Protein AF-A0A9P8Q1K0-F1 (afdb_monomer)

Structure (mmCIF, N/CA/C/O backbone):
data_AF-A0A9P8Q1K0-F1
#
_entry.id   AF-A0A9P8Q1K0-F1
#
loop_
_atom_site.group_PDB
_atom_site.id
_atom_site.type_symbol
_atom_site.label_atom_id
_atom_site.label_alt_id
_atom_site.label_comp_id
_atom_site.label_asym_id
_atom_site.label_entity_id
_atom_site.label_seq_id
_atom_site.pdbx_PDB_ins_code
_atom_site.Cartn_x
_atom_site.Cartn_y
_atom_site.Cartn_z
_atom_site.occupancy
_atom_site.B_iso_or_equiv
_atom_site.auth_seq_id
_atom_site.auth_comp_id
_atom_site.auth_asym_id
_atom_site.auth_atom_id
_atom_site.pdbx_PDB_model_num
ATOM 1 N N . MET A 1 1 ? 38.010 0.739 53.582 1.00 48.97 1 MET A N 1
ATOM 2 C CA . MET A 1 1 ? 37.880 1.998 52.818 1.00 48.97 1 MET A CA 1
ATOM 3 C C . MET A 1 1 ? 36.413 2.141 52.461 1.00 48.97 1 MET A C 1
ATOM 5 O O . MET A 1 1 ? 35.945 1.461 51.560 1.00 48.97 1 MET A O 1
ATOM 9 N N . SER A 1 2 ? 35.681 2.902 53.272 1.00 42.44 2 SER A N 1
ATOM 10 C CA . SER A 1 2 ? 34.223 3.031 53.203 1.00 42.44 2 SER A CA 1
ATOM 11 C C . SER A 1 2 ? 33.867 4.335 52.496 1.00 42.44 2 SER A C 1
ATOM 13 O O . SER A 1 2 ? 34.352 5.392 52.896 1.00 42.44 2 SER A O 1
ATOM 15 N N . ALA A 1 3 ? 33.060 4.254 51.440 1.00 60.34 3 ALA A N 1
ATOM 16 C CA . ALA A 1 3 ? 32.543 5.414 50.719 1.00 60.34 3 ALA A CA 1
ATOM 17 C C . ALA A 1 3 ? 31.245 5.926 51.382 1.00 60.34 3 ALA A C 1
ATOM 19 O O . ALA A 1 3 ? 30.440 5.103 51.826 1.00 60.34 3 ALA A O 1
ATOM 20 N N . PRO A 1 4 ? 31.025 7.251 51.472 1.00 65.69 4 PRO A N 1
ATOM 21 C CA . PRO A 1 4 ? 29.830 7.820 52.092 1.00 65.69 4 PRO A CA 1
ATOM 22 C C . PRO A 1 4 ? 28.616 7.853 51.136 1.00 65.69 4 PRO A C 1
ATOM 24 O O . PRO A 1 4 ? 28.798 7.925 49.918 1.00 65.69 4 PRO A O 1
ATOM 27 N N . PRO A 1 5 ? 27.376 7.834 51.666 1.00 64.31 5 PRO A N 1
ATOM 28 C CA . PRO A 1 5 ? 26.153 7.818 50.866 1.00 64.31 5 PRO A CA 1
ATOM 29 C C . PRO A 1 5 ? 25.740 9.223 50.398 1.00 64.31 5 PRO A C 1
ATOM 31 O O . PRO A 1 5 ? 25.807 10.200 51.145 1.00 64.31 5 PRO A O 1
ATOM 34 N N . SER A 1 6 ? 25.285 9.312 49.147 1.00 66.81 6 SER A N 1
ATOM 35 C CA . SER A 1 6 ? 24.781 10.535 48.514 1.00 66.81 6 SER A CA 1
ATOM 36 C C . SER A 1 6 ? 23.314 10.811 48.875 1.00 66.81 6 SER A C 1
ATOM 38 O O . SER A 1 6 ? 22.478 9.910 48.878 1.00 66.81 6 SER A O 1
ATOM 40 N N . LEU A 1 7 ? 23.020 12.080 49.172 1.00 63.56 7 LEU A N 1
ATOM 41 C CA . LEU A 1 7 ? 21.704 12.626 49.529 1.00 63.56 7 LEU A CA 1
ATOM 42 C C . LEU A 1 7 ? 20.722 12.676 48.334 1.00 63.56 7 LEU A C 1
ATOM 44 O O . LEU A 1 7 ? 21.161 12.876 47.200 1.00 63.56 7 LEU A O 1
ATOM 48 N N . PRO A 1 8 ? 19.398 12.584 48.574 1.00 62.94 8 PRO A N 1
ATOM 49 C CA . PRO A 1 8 ? 18.380 12.648 47.528 1.00 62.94 8 PRO A CA 1
ATOM 50 C C . PRO A 1 8 ? 18.029 14.087 47.110 1.00 62.94 8 PRO A C 1
ATOM 52 O O . PRO A 1 8 ? 17.821 14.979 47.936 1.00 62.94 8 PRO A O 1
ATOM 55 N N . SER A 1 9 ? 17.926 14.297 45.796 1.00 62.91 9 SER A N 1
ATOM 56 C CA . SER A 1 9 ? 17.505 15.548 45.162 1.00 62.91 9 SER A CA 1
ATOM 57 C C . SER A 1 9 ? 16.004 15.810 45.335 1.00 62.91 9 SER A C 1
ATOM 59 O O . SER A 1 9 ? 15.167 14.930 45.143 1.00 62.91 9 SER A O 1
ATOM 61 N N . LYS A 1 10 ? 15.676 17.060 45.676 1.00 54.12 10 LYS A N 1
ATOM 62 C CA . LYS A 1 10 ? 14.318 17.592 45.840 1.00 54.12 10 LYS A CA 1
ATOM 63 C C . LYS A 1 10 ? 13.532 17.536 44.522 1.00 54.12 10 LYS A C 1
ATOM 65 O O . LYS A 1 10 ? 13.953 18.124 43.529 1.00 54.12 10 LYS A O 1
ATOM 70 N N . GLN A 1 11 ? 12.366 16.891 44.545 1.00 47.56 11 GLN A N 1
ATOM 71 C CA . GLN A 1 11 ? 11.349 16.994 43.497 1.00 47.56 11 GLN A CA 1
ATOM 72 C C . GLN A 1 11 ? 10.679 18.374 43.552 1.00 47.56 11 GLN A C 1
ATOM 74 O O . GLN A 1 11 ? 10.105 18.767 44.567 1.00 47.56 11 GLN A O 1
ATOM 79 N N . SER A 1 12 ? 10.772 19.111 42.446 1.00 55.44 12 SER A N 1
ATOM 80 C CA . SER A 1 12 ? 10.009 20.329 42.180 1.00 55.44 12 SER A CA 1
ATOM 81 C C . SER A 1 12 ? 8.609 19.934 41.709 1.00 55.44 12 SER A C 1
ATOM 83 O O . SER A 1 12 ? 8.449 19.273 40.685 1.00 55.44 12 SER A O 1
ATOM 85 N N . ASN A 1 13 ? 7.608 20.310 42.501 1.00 39.78 13 ASN A N 1
ATOM 86 C CA . ASN A 1 13 ? 6.194 20.064 42.258 1.00 39.78 13 ASN A CA 1
ATOM 87 C C . ASN A 1 13 ? 5.633 21.264 41.470 1.00 39.78 13 ASN A C 1
ATOM 89 O O . ASN A 1 13 ? 5.399 22.326 42.047 1.00 39.78 13 ASN A O 1
ATOM 93 N N . SER A 1 14 ? 5.485 21.127 40.149 1.00 57.34 14 SER A N 1
ATOM 94 C CA . SER A 1 14 ? 4.860 22.144 39.292 1.00 57.34 14 SER A CA 1
ATOM 95 C C . SER A 1 14 ? 3.374 21.831 39.143 1.00 57.34 14 SER A C 1
ATOM 97 O O . SER A 1 14 ? 2.978 20.918 38.421 1.00 57.34 14 SER A O 1
ATOM 99 N N . ASN A 1 15 ? 2.565 22.584 39.882 1.00 47.53 15 ASN A N 1
ATOM 100 C CA . ASN A 1 15 ? 1.111 22.553 39.855 1.00 47.53 15 ASN A CA 1
ATOM 101 C C . ASN A 1 15 ? 0.638 23.469 38.709 1.00 47.53 15 ASN A C 1
ATOM 103 O O . ASN A 1 15 ? 0.757 24.690 38.814 1.00 47.53 15 ASN A O 1
ATOM 107 N N . ALA A 1 16 ? 0.135 22.901 37.611 1.00 56.41 16 ALA A N 1
ATOM 108 C CA . ALA A 1 16 ?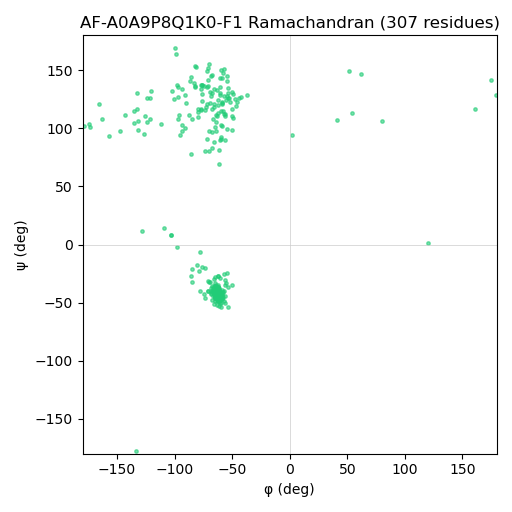 -0.453 23.658 36.504 1.00 56.41 16 ALA A CA 1
ATOM 109 C C . ALA A 1 16 ? -1.995 23.594 36.570 1.00 56.41 16 ALA A C 1
ATOM 111 O O . ALA A 1 16 ? -2.545 22.505 36.748 1.00 56.41 16 ALA A O 1
ATOM 112 N N . PRO A 1 17 ? -2.711 24.727 36.439 1.00 62.41 17 PRO A N 1
ATOM 113 C CA . PRO A 1 17 ? -4.160 24.769 36.587 1.00 62.41 17 PRO A CA 1
ATOM 114 C C . PRO A 1 17 ? -4.910 24.229 35.360 1.00 62.41 17 PRO A C 1
ATOM 116 O O . PRO A 1 17 ? -4.604 24.524 34.206 1.00 62.41 17 PRO A O 1
ATOM 119 N N . HIS A 1 18 ? -5.942 23.453 35.676 1.00 60.78 18 HIS A N 1
ATOM 120 C CA . HIS A 1 18 ? -6.905 22.806 34.798 1.00 60.78 18 HIS A CA 1
ATOM 121 C C . HIS A 1 18 ? -7.774 23.848 34.066 1.00 60.78 18 HIS A C 1
ATOM 123 O O . HIS A 1 18 ? -8.520 24.597 34.693 1.00 60.78 18 HIS A O 1
ATOM 129 N N . LEU A 1 19 ? -7.707 23.884 32.732 1.00 64.56 19 LEU A N 1
ATOM 130 C CA . LEU A 1 19 ? -8.652 24.624 31.884 1.00 64.56 19 LEU A CA 1
ATOM 131 C C . LEU A 1 19 ? -9.898 23.758 31.596 1.00 64.56 19 LEU A C 1
ATOM 133 O O . LEU A 1 19 ? -9.756 22.540 31.447 1.00 64.56 19 LEU A O 1
ATOM 137 N N . PRO A 1 20 ? -11.108 24.345 31.507 1.00 69.38 20 PRO A N 1
ATOM 138 C CA . PRO A 1 20 ? -12.326 23.623 31.140 1.00 69.38 20 PRO A CA 1
ATOM 139 C C . PRO A 1 20 ? -12.473 23.440 29.612 1.00 69.38 20 PRO A C 1
ATOM 141 O O . PRO A 1 20 ? -11.984 24.269 28.836 1.00 69.38 20 PRO A O 1
ATOM 144 N N . PRO A 1 21 ? -13.169 22.379 29.155 1.00 61.19 21 PRO A N 1
ATOM 145 C CA . PRO A 1 21 ? -13.367 22.095 27.736 1.00 61.19 21 PRO A CA 1
ATOM 146 C C . PRO A 1 21 ? -14.419 23.019 27.100 1.00 61.19 21 PRO A C 1
ATOM 148 O O . PRO A 1 21 ? -15.482 23.272 27.667 1.00 61.19 21 PRO A O 1
ATOM 151 N N . LYS A 1 22 ? -14.125 23.505 25.887 1.00 59.34 22 LYS A N 1
ATOM 152 C CA . LYS A 1 22 ? -15.054 24.285 25.054 1.00 59.34 22 LYS A CA 1
ATOM 153 C C . LYS A 1 22 ? -16.178 23.391 24.495 1.00 59.34 22 LYS A C 1
ATOM 155 O O . LYS A 1 22 ? -15.891 22.266 24.086 1.00 59.34 22 LYS A O 1
ATOM 160 N N . PRO A 1 23 ? -17.427 23.883 24.409 1.00 60.28 23 PRO A N 1
ATOM 161 C CA . PRO A 1 23 ? -18.530 23.143 23.807 1.00 60.28 23 PRO A CA 1
ATOM 162 C C . PRO A 1 23 ? -18.469 23.136 22.271 1.00 60.28 23 PRO A C 1
ATOM 164 O O . PRO A 1 23 ? -18.215 24.153 21.626 1.00 60.28 23 PRO A O 1
ATOM 167 N N . ASN A 1 24 ? -18.748 21.955 21.716 1.00 42.94 24 ASN A N 1
ATOM 168 C CA . ASN A 1 24 ? -18.953 21.669 20.299 1.00 42.94 24 ASN A CA 1
ATOM 169 C C . ASN A 1 24 ? -20.120 22.490 19.729 1.00 42.94 24 ASN A C 1
ATOM 171 O O . ASN A 1 24 ? -21.264 22.307 20.140 1.00 42.94 24 ASN A O 1
ATOM 175 N N . GLN A 1 25 ? -19.841 23.308 18.717 1.00 45.84 25 GLN A N 1
ATOM 176 C CA . GLN A 1 25 ? -20.844 23.798 17.778 1.00 45.84 25 GLN A CA 1
ATOM 177 C C . GLN A 1 25 ? -20.321 23.613 16.355 1.00 45.84 25 GLN A C 1
ATOM 179 O O . GLN A 1 25 ? -19.418 24.326 15.930 1.00 45.84 25 GLN A O 1
ATOM 184 N N . ASN A 1 26 ? -20.868 22.634 15.635 1.00 46.81 26 ASN A N 1
ATOM 185 C CA . ASN A 1 26 ? -21.441 22.881 14.312 1.00 46.81 26 ASN A CA 1
ATOM 186 C C . ASN A 1 26 ? -22.112 21.616 13.775 1.00 46.81 26 ASN A C 1
ATOM 188 O O . ASN A 1 26 ? -21.467 20.682 13.305 1.00 46.81 26 ASN A O 1
ATOM 192 N N . ILE A 1 27 ? -23.439 21.632 13.848 1.00 47.16 27 ILE A N 1
ATOM 193 C CA . ILE A 1 27 ? -24.337 20.827 13.030 1.00 47.16 27 ILE A CA 1
ATOM 194 C C . ILE A 1 27 ? -24.744 21.745 11.878 1.00 47.16 27 ILE A C 1
ATOM 196 O O . ILE A 1 27 ? -25.450 22.720 12.106 1.00 47.16 27 ILE A O 1
ATOM 200 N N . LEU A 1 28 ? -24.302 21.443 10.659 1.00 47.09 28 LEU A N 1
ATOM 201 C CA . LEU A 1 28 ? -24.906 21.952 9.426 1.00 47.09 28 LEU A CA 1
ATOM 202 C C . LEU A 1 28 ? -24.767 20.886 8.330 1.00 47.09 28 LEU A C 1
ATOM 204 O O . LEU A 1 28 ? -23.731 20.725 7.697 1.00 47.09 28 LEU A O 1
ATOM 208 N N . SER A 1 29 ? -25.842 20.128 8.145 1.00 44.56 29 SER A N 1
ATOM 209 C CA . SER A 1 29 ? -26.357 19.737 6.820 1.00 44.56 29 SER A CA 1
ATOM 210 C C . SER A 1 29 ? -27.515 20.710 6.507 1.00 44.56 29 SER A C 1
ATOM 212 O O . SER A 1 29 ? -27.993 21.311 7.474 1.00 44.56 29 SER A O 1
ATOM 214 N N . PRO A 1 30 ? -28.038 20.890 5.271 1.00 53.38 30 PRO A N 1
ATOM 215 C CA . PRO A 1 30 ? -27.989 20.031 4.075 1.00 53.38 30 PRO A CA 1
ATOM 216 C C . PRO A 1 30 ? -27.624 20.838 2.790 1.00 53.38 30 PRO A C 1
ATOM 218 O O . PRO A 1 30 ? -27.304 22.019 2.866 1.00 53.38 30 PRO A O 1
ATOM 221 N N . THR A 1 31 ? -27.565 20.298 1.567 1.00 43.78 31 THR A N 1
ATOM 222 C CA . THR A 1 31 ? -28.707 20.215 0.627 1.00 43.78 31 THR A CA 1
ATOM 223 C C . THR A 1 31 ? -28.218 19.557 -0.672 1.00 43.78 31 THR A C 1
ATOM 225 O O . THR A 1 31 ? -27.211 19.972 -1.243 1.00 43.78 31 THR A O 1
ATOM 228 N N . HIS A 1 32 ? -28.934 18.530 -1.131 1.00 41.22 32 HIS A N 1
ATOM 229 C CA . HIS A 1 32 ? -28.799 17.947 -2.464 1.00 41.22 32 HIS A CA 1
ATOM 230 C C . HIS A 1 32 ? -29.483 18.842 -3.507 1.00 41.22 32 HIS A C 1
ATOM 232 O O . HIS A 1 32 ? -30.653 19.178 -3.338 1.00 41.22 32 HIS A O 1
ATOM 238 N N . THR A 1 33 ? -28.806 19.105 -4.626 1.00 45.53 33 THR A N 1
ATOM 239 C CA . THR A 1 33 ? -29.440 19.585 -5.864 1.00 45.53 33 THR A CA 1
ATOM 240 C C . THR A 1 33 ? -28.861 18.803 -7.048 1.00 45.53 33 THR A C 1
ATOM 242 O O . THR A 1 33 ? -27.662 18.914 -7.305 1.00 45.53 33 THR A O 1
ATOM 245 N N . PRO A 1 34 ? -29.656 17.993 -7.772 1.00 52.81 34 PRO A N 1
ATOM 246 C CA . PRO A 1 34 ? -29.227 17.374 -9.020 1.00 52.81 34 PRO A CA 1
ATOM 247 C C . PRO A 1 34 ? -29.561 18.299 -10.197 1.00 52.81 34 PRO A C 1
ATOM 249 O O . PRO A 1 34 ? -30.722 18.644 -10.409 1.00 52.81 34 PRO A O 1
ATOM 252 N N . ALA A 1 35 ? -28.554 18.693 -10.978 1.00 46.75 35 ALA A N 1
ATOM 253 C CA . ALA A 1 35 ? -28.749 19.427 -12.225 1.00 46.75 35 ALA A CA 1
ATOM 254 C C . ALA A 1 35 ? -28.363 18.548 -13.423 1.00 46.75 35 ALA A C 1
ATOM 256 O O . ALA A 1 35 ? -27.194 18.300 -13.696 1.00 46.75 35 ALA A O 1
ATOM 257 N N . SER A 1 36 ? -29.413 18.061 -14.079 1.00 47.34 36 SER A N 1
ATOM 258 C CA . SER A 1 36 ? -29.638 18.007 -15.524 1.00 47.34 36 SER A CA 1
ATOM 259 C C . SER A 1 36 ? -28.486 17.633 -16.462 1.00 47.34 36 SER A C 1
ATOM 261 O O . SER A 1 36 ? -27.635 18.435 -16.835 1.00 47.34 36 SER A O 1
ATOM 263 N N . ILE A 1 37 ? -28.621 16.412 -16.973 1.00 41.81 37 ILE A N 1
ATOM 264 C CA . ILE A 1 37 ? -28.123 15.931 -18.260 1.00 41.81 37 ILE A CA 1
ATOM 265 C C . ILE A 1 37 ? -28.698 16.821 -19.373 1.00 41.81 37 ILE A C 1
ATOM 267 O O . ILE A 1 37 ? -29.915 16.984 -19.467 1.00 41.81 37 ILE A O 1
ATOM 271 N N . SER A 1 38 ? -27.840 17.360 -20.239 1.00 46.19 38 SER A N 1
ATOM 272 C CA . SER A 1 38 ? -28.260 17.897 -21.532 1.00 46.19 38 SER A CA 1
ATOM 273 C C . SER A 1 38 ? -27.343 17.380 -22.634 1.00 46.19 38 SER A C 1
ATOM 275 O O . SER A 1 38 ? -26.120 17.365 -22.508 1.00 46.19 38 SER A O 1
ATOM 277 N N . LEU A 1 39 ? -27.999 16.883 -23.675 1.00 41.25 39 LEU A N 1
ATOM 278 C CA . LEU A 1 39 ? -27.505 16.045 -24.751 1.00 41.25 39 LEU A CA 1
ATOM 279 C C . LEU A 1 39 ? -27.773 16.802 -26.060 1.00 41.25 39 LEU A C 1
ATOM 281 O O . LEU A 1 39 ? -28.929 16.936 -26.441 1.00 41.25 39 LEU A O 1
ATOM 285 N N . ALA A 1 40 ? -26.732 17.330 -26.703 1.00 46.62 40 ALA A N 1
ATOM 286 C CA . ALA A 1 40 ? -26.662 17.805 -28.097 1.00 46.62 40 ALA A CA 1
ATOM 287 C C . ALA A 1 40 ? -25.267 18.440 -28.265 1.00 46.62 40 ALA A C 1
ATOM 289 O O . ALA A 1 40 ? -24.780 19.081 -27.346 1.00 46.62 40 ALA A O 1
ATOM 290 N N . GLY A 1 41 ? -24.518 18.341 -29.353 1.00 38.06 41 GLY A N 1
ATOM 291 C CA . GLY A 1 41 ? -24.767 17.832 -30.686 1.00 38.06 41 GLY A CA 1
ATOM 292 C C . GLY A 1 41 ? -23.679 18.437 -31.581 1.00 38.06 41 GLY A C 1
ATOM 293 O O . GLY A 1 41 ? -23.638 19.647 -31.749 1.00 38.06 41 GLY A O 1
ATOM 294 N N . THR A 1 42 ? -22.838 17.567 -32.144 1.00 50.28 42 THR A N 1
ATOM 295 C CA . THR A 1 42 ? -22.061 17.698 -33.400 1.00 50.28 42 THR A CA 1
ATOM 296 C C . THR A 1 42 ? -20.981 18.790 -33.604 1.00 50.28 42 THR A C 1
ATOM 298 O O . THR A 1 42 ? -21.092 19.904 -33.103 1.00 50.28 42 THR A O 1
ATOM 301 N N . PRO A 1 43 ? -19.914 18.462 -34.374 1.00 55.91 43 PRO A N 1
ATOM 302 C CA . PRO A 1 43 ? -18.672 19.234 -34.478 1.00 55.91 43 PRO A CA 1
ATOM 303 C C . PRO A 1 43 ? -18.609 20.119 -35.736 1.00 55.91 43 PRO A C 1
ATOM 305 O O . PRO A 1 43 ? -19.344 19.885 -36.697 1.00 55.91 43 PRO A O 1
ATOM 308 N N . PRO A 1 44 ? -17.616 21.023 -35.807 1.00 61.72 44 PRO A N 1
ATOM 309 C CA . PRO A 1 44 ? -16.991 21.310 -37.090 1.00 61.72 44 PRO A CA 1
ATOM 310 C C . PRO A 1 44 ? -15.481 21.034 -37.113 1.00 61.72 44 PRO A C 1
ATOM 312 O O . PRO A 1 44 ? -14.698 21.442 -36.259 1.00 61.72 44 PRO A O 1
ATOM 315 N N . SER A 1 45 ? -15.131 20.326 -38.181 1.00 44.19 45 SER A N 1
ATOM 316 C CA . SER A 1 45 ? -13.829 20.172 -38.821 1.00 44.19 45 SER A CA 1
ATOM 317 C C . SER A 1 45 ? -13.181 21.519 -39.174 1.00 44.19 45 SER A C 1
ATOM 319 O O . SER A 1 45 ? -13.859 22.360 -39.759 1.00 44.19 45 SER A O 1
ATOM 321 N N . ALA A 1 46 ? -11.882 21.690 -38.882 1.00 47.50 46 ALA A N 1
ATOM 322 C CA . ALA A 1 46 ? -10.899 22.357 -39.758 1.00 47.50 46 ALA A CA 1
ATOM 323 C C . ALA A 1 46 ? -9.481 22.371 -39.137 1.00 47.50 46 ALA A C 1
ATOM 325 O O . ALA A 1 46 ? -9.176 23.183 -38.274 1.00 47.50 46 ALA A O 1
ATOM 326 N N . SER A 1 47 ? -8.647 21.462 -39.646 1.00 48.50 47 SER A N 1
ATOM 327 C CA . SER A 1 47 ? -7.236 21.588 -40.061 1.00 48.50 47 SER A CA 1
ATOM 328 C C . SER A 1 47 ? -6.112 22.184 -39.178 1.00 48.50 47 SER A C 1
ATOM 330 O O . SER A 1 47 ? -6.311 23.091 -38.377 1.00 48.50 47 SER A O 1
ATOM 332 N N . PRO A 1 48 ? -4.869 21.683 -39.371 1.00 49.09 48 PRO A N 1
ATOM 333 C CA . PRO A 1 48 ? -3.771 21.793 -38.417 1.00 49.09 48 PRO A CA 1
ATOM 334 C C . PRO A 1 48 ? -2.828 22.965 -38.726 1.00 49.09 48 PRO A C 1
ATOM 336 O O . PRO A 1 48 ? -2.386 23.148 -39.861 1.00 49.09 48 PRO A O 1
ATOM 339 N N . ALA A 1 49 ? -2.455 23.727 -37.697 1.00 48.06 49 ALA A N 1
ATOM 340 C CA . ALA A 1 49 ? -1.379 24.711 -37.777 1.00 48.06 49 ALA A CA 1
ATOM 341 C C . ALA A 1 49 ? -0.036 24.073 -37.382 1.00 48.06 49 ALA A C 1
ATOM 343 O O . ALA A 1 49 ? 0.090 23.431 -36.340 1.00 48.06 49 ALA A O 1
ATOM 344 N N . LEU A 1 50 ? 0.957 24.262 -38.253 1.00 49.22 50 LEU A N 1
ATOM 345 C CA . LEU A 1 50 ? 2.331 23.778 -38.142 1.00 49.22 50 LEU A CA 1
ATOM 346 C C . LEU A 1 50 ? 3.061 24.236 -36.858 1.00 49.22 50 LEU A C 1
ATOM 348 O O . LEU A 1 50 ? 2.851 25.360 -36.392 1.00 49.22 50 LEU A O 1
ATOM 352 N N . PRO A 1 51 ? 4.025 23.437 -36.358 1.00 54.53 51 PRO A N 1
ATOM 353 C CA . PRO A 1 51 ? 4.909 23.828 -35.265 1.00 54.53 51 PRO A CA 1
ATOM 354 C C . PRO A 1 51 ? 5.999 24.806 -35.737 1.00 54.53 51 PRO A C 1
ATOM 356 O O . PRO A 1 51 ? 6.801 24.507 -36.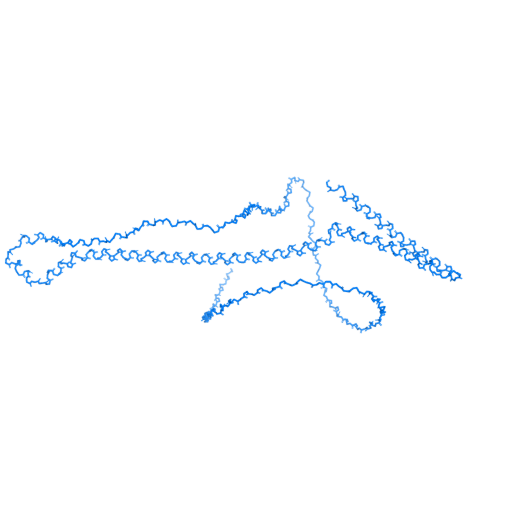625 1.00 54.53 51 PRO A O 1
ATOM 359 N N . LYS A 1 52 ? 6.071 25.983 -35.103 1.00 53.75 52 LYS A N 1
ATOM 360 C CA . LYS A 1 52 ? 7.207 26.904 -35.239 1.00 53.75 52 LYS A CA 1
ATOM 361 C C . LYS A 1 52 ? 8.425 26.348 -34.493 1.00 53.75 52 LYS A C 1
ATOM 363 O O . LYS A 1 52 ? 8.411 26.219 -33.274 1.00 53.75 52 LYS A O 1
ATOM 368 N N . LYS A 1 53 ? 9.496 26.098 -35.253 1.00 44.00 53 LYS A N 1
ATOM 369 C CA . LYS A 1 53 ? 10.895 26.049 -34.799 1.00 44.00 53 LYS A CA 1
ATOM 370 C C . LYS A 1 53 ? 11.198 27.249 -33.889 1.00 44.00 53 LYS A C 1
ATOM 372 O O . LYS A 1 53 ? 11.114 28.387 -34.347 1.00 44.00 53 LYS A O 1
ATOM 377 N N . GLN A 1 54 ? 11.637 26.996 -32.658 1.00 43.66 54 GLN A N 1
ATOM 378 C CA . GLN A 1 54 ? 12.462 27.934 -31.897 1.00 43.66 54 GLN A CA 1
ATOM 379 C C . GLN A 1 54 ? 13.752 27.239 -31.466 1.00 43.66 54 GLN A C 1
ATOM 381 O O . GLN A 1 54 ? 13.765 26.137 -30.925 1.00 43.66 54 GLN A O 1
ATOM 386 N N . THR A 1 55 ? 14.835 27.903 -31.833 1.00 47.34 55 THR A N 1
ATOM 387 C CA . THR A 1 55 ? 16.244 27.578 -31.653 1.00 47.34 55 THR A CA 1
ATOM 388 C C . THR A 1 55 ? 16.691 27.738 -30.196 1.00 47.34 55 THR A C 1
ATOM 390 O O . THR A 1 55 ? 16.195 28.637 -29.517 1.00 47.34 55 THR A O 1
ATOM 393 N N . PRO A 1 56 ? 17.672 26.949 -29.724 1.00 47.62 56 PRO A N 1
ATOM 394 C CA . PRO A 1 56 ? 18.235 27.097 -28.387 1.00 47.62 56 PRO A CA 1
ATOM 395 C C . PRO A 1 56 ? 19.210 28.283 -28.330 1.00 47.62 56 PRO A C 1
ATOM 397 O O . PRO A 1 56 ? 20.253 28.277 -28.983 1.00 47.62 56 PRO A O 1
ATOM 400 N N . SER A 1 57 ? 18.893 29.300 -27.527 1.00 48.66 57 SER A N 1
ATOM 401 C CA . SER A 1 57 ? 19.843 30.348 -27.149 1.00 48.66 57 SER A CA 1
ATOM 402 C C . SER A 1 57 ? 20.627 29.923 -25.908 1.00 48.66 57 SER A C 1
ATOM 404 O O . SER A 1 57 ? 20.097 29.836 -24.802 1.00 48.66 57 SER A O 1
ATOM 406 N N . SER A 1 58 ? 21.912 29.674 -26.133 1.00 41.09 58 SER A N 1
ATOM 407 C CA . SER A 1 58 ? 22.981 29.553 -25.147 1.00 41.09 58 SER A CA 1
ATOM 408 C C . SER A 1 58 ? 23.233 30.890 -24.446 1.00 41.09 58 SER A C 1
ATOM 410 O O . SER A 1 58 ? 23.629 31.847 -25.107 1.00 41.09 58 SER A O 1
ATOM 412 N N . THR A 1 59 ? 23.102 30.954 -23.118 1.00 41.75 59 THR A N 1
ATOM 413 C CA . THR A 1 59 ? 23.887 31.867 -22.262 1.00 41.75 59 THR A CA 1
ATOM 414 C C . THR A 1 59 ? 23.921 31.311 -20.835 1.00 41.75 59 THR A C 1
ATOM 416 O O . THR A 1 59 ? 23.014 31.537 -20.043 1.00 41.75 59 THR A O 1
ATOM 419 N N . GLY A 1 60 ? 24.961 30.546 -20.509 1.00 36.94 60 GLY A N 1
ATOM 420 C CA . GLY A 1 60 ? 25.260 30.115 -19.145 1.00 36.94 60 GLY A CA 1
ATOM 421 C C . GLY A 1 60 ? 26.693 30.499 -18.828 1.00 36.94 60 GLY A C 1
ATOM 422 O O . GLY A 1 60 ? 27.611 29.778 -19.204 1.00 36.94 60 GLY A O 1
ATOM 423 N N . ASN A 1 61 ? 26.876 31.655 -18.190 1.00 35.59 61 ASN A N 1
ATOM 424 C CA . ASN A 1 61 ? 28.174 32.118 -17.722 1.00 35.59 61 ASN A CA 1
ATOM 425 C C . ASN A 1 61 ? 28.110 32.337 -16.205 1.00 35.59 61 ASN A C 1
ATOM 427 O O . ASN A 1 61 ? 27.259 33.075 -15.720 1.00 35.59 61 ASN A O 1
ATOM 431 N N . SER A 1 62 ? 29.046 31.684 -15.516 1.00 40.28 62 SER A N 1
ATOM 432 C CA . SER A 1 62 ? 29.705 32.089 -14.271 1.00 40.28 62 SER A CA 1
ATOM 433 C C . SER A 1 62 ? 28.854 32.450 -13.048 1.00 40.28 62 SER A C 1
ATOM 435 O O . SER A 1 62 ? 28.329 33.552 -12.937 1.00 40.28 62 SER A O 1
ATOM 437 N N . SER A 1 63 ? 28.950 31.627 -12.000 1.00 40.81 63 SER A N 1
ATOM 438 C CA . SER A 1 63 ? 29.781 32.010 -10.847 1.00 40.81 63 SER A CA 1
ATOM 439 C C . SER A 1 63 ? 30.050 30.831 -9.922 1.00 40.81 63 SER A C 1
ATOM 441 O O . SER A 1 63 ? 29.158 30.184 -9.380 1.00 40.81 63 SER A O 1
ATOM 443 N N . SER A 1 64 ? 31.346 30.590 -9.788 1.00 42.75 64 SER A N 1
ATOM 444 C CA . SER A 1 64 ? 32.002 29.702 -8.852 1.00 42.75 64 SER A CA 1
ATOM 445 C C . SER A 1 64 ? 31.755 30.181 -7.420 1.00 42.75 64 SER A C 1
ATOM 447 O O . SER A 1 64 ? 31.924 31.360 -7.116 1.00 42.75 64 SER A O 1
ATOM 449 N N . SER A 1 65 ? 31.380 29.275 -6.525 1.00 40.56 65 SER A N 1
ATOM 450 C CA . SER A 1 65 ? 31.536 29.472 -5.085 1.00 40.56 65 SER A CA 1
ATOM 451 C C . SER A 1 65 ? 32.170 28.215 -4.519 1.00 40.56 65 SER A C 1
ATOM 453 O O . SER A 1 65 ? 31.525 27.190 -4.311 1.00 40.56 65 SER A O 1
ATOM 455 N N . TYR A 1 66 ? 33.485 28.321 -4.347 1.00 36.50 66 TYR A N 1
ATOM 456 C CA . TYR A 1 66 ? 34.301 27.438 -3.538 1.00 36.50 66 TYR A CA 1
ATOM 457 C C . TYR A 1 66 ? 33.735 27.416 -2.118 1.00 36.50 66 TYR A C 1
ATOM 459 O O . TYR A 1 66 ? 33.820 28.417 -1.411 1.00 36.50 66 TYR A O 1
ATOM 467 N N . ASN A 1 67 ? 33.193 26.276 -1.693 1.00 39.69 67 ASN A N 1
ATOM 468 C CA . ASN A 1 67 ? 33.029 26.000 -0.275 1.00 39.69 67 ASN A CA 1
ATOM 469 C C . ASN A 1 67 ? 34.193 25.141 0.211 1.00 39.69 67 ASN A C 1
ATOM 471 O O . ASN A 1 67 ? 34.550 24.117 -0.371 1.00 39.69 67 ASN A O 1
ATOM 475 N N . HIS A 1 68 ? 34.795 25.669 1.268 1.00 38.78 68 HIS A N 1
ATOM 476 C CA . HIS A 1 68 ? 36.001 25.246 1.943 1.00 38.78 68 HIS A CA 1
ATOM 477 C C . HIS A 1 68 ? 36.044 23.755 2.285 1.00 38.78 68 HIS A C 1
ATOM 479 O O . HIS A 1 68 ? 35.181 23.211 2.972 1.00 38.78 68 HIS A O 1
ATOM 485 N N . ILE A 1 69 ? 37.162 23.147 1.895 1.00 37.94 69 ILE A N 1
ATOM 486 C CA . ILE A 1 69 ? 37.702 21.914 2.452 1.00 37.94 69 ILE A CA 1
ATOM 487 C C . ILE A 1 69 ? 38.071 22.199 3.910 1.00 37.94 69 ILE A C 1
ATOM 489 O O . ILE A 1 69 ? 39.004 22.952 4.187 1.00 37.94 69 ILE A O 1
ATOM 493 N N . SER A 1 70 ? 37.337 21.597 4.842 1.00 44.31 70 SER A N 1
ATOM 494 C CA . SER A 1 70 ? 37.792 21.433 6.220 1.00 44.31 70 SER A CA 1
ATOM 495 C C . SER A 1 70 ? 38.373 20.035 6.364 1.00 44.31 70 SER A C 1
ATOM 497 O O . SER A 1 70 ? 37.656 19.039 6.345 1.00 44.31 70 SER A O 1
ATOM 499 N N . ASN A 1 71 ? 39.698 20.001 6.477 1.00 39.91 71 ASN A N 1
ATOM 500 C CA . ASN A 1 71 ? 40.474 18.891 7.004 1.00 39.91 71 ASN A CA 1
ATOM 501 C C . ASN A 1 71 ? 39.933 18.476 8.381 1.00 39.91 71 ASN A C 1
ATOM 503 O O . ASN A 1 71 ? 39.993 19.261 9.327 1.00 39.91 71 ASN A O 1
ATOM 507 N N . SER A 1 72 ? 39.536 17.216 8.527 1.00 44.28 72 SER A N 1
ATOM 508 C CA . SER A 1 72 ? 39.669 16.500 9.794 1.00 44.28 72 SER A CA 1
ATOM 509 C C . SER A 1 72 ? 40.211 15.100 9.518 1.00 44.28 72 SER A C 1
ATOM 511 O O . SER A 1 72 ? 39.550 14.208 8.992 1.00 44.28 72 SER A O 1
ATOM 513 N N . SER A 1 73 ? 41.493 14.956 9.833 1.00 45.66 73 SER A N 1
ATOM 514 C CA . SER A 1 73 ? 42.218 13.698 9.865 1.00 45.66 73 SER A CA 1
ATOM 515 C C . SER A 1 73 ? 41.751 12.823 11.029 1.00 45.66 73 SER A C 1
ATOM 517 O O . SER A 1 73 ? 41.374 13.320 12.088 1.00 45.66 73 SER A O 1
ATOM 519 N N . SER A 1 74 ? 41.948 11.517 10.841 1.00 50.84 74 SER A N 1
ATOM 520 C CA . SER A 1 74 ? 41.926 10.425 11.823 1.00 50.84 74 SER A CA 1
ATOM 521 C C . SER A 1 74 ? 40.554 9.891 12.243 1.00 50.84 74 SER A C 1
ATOM 523 O O . SER A 1 74 ? 39.836 10.504 13.019 1.00 50.84 74 SER A O 1
ATOM 525 N N . LEU A 1 75 ? 40.235 8.695 11.737 1.00 40.78 75 LEU A N 1
ATOM 526 C CA . LEU A 1 75 ? 39.774 7.528 12.501 1.00 40.78 75 LEU A CA 1
ATOM 527 C C . LEU A 1 75 ? 39.698 6.342 11.525 1.00 40.78 75 LEU A C 1
ATOM 529 O O . LEU A 1 75 ? 38.797 6.229 10.698 1.00 40.78 75 LEU A O 1
ATOM 533 N N . THR A 1 76 ? 40.711 5.484 11.579 1.00 54.50 76 THR A N 1
ATOM 534 C CA . THR A 1 76 ? 40.741 4.191 10.895 1.00 54.50 76 THR A CA 1
ATOM 535 C C . THR A 1 76 ? 39.731 3.243 11.555 1.00 54.50 76 THR A C 1
ATOM 537 O O . THR A 1 76 ? 39.743 3.106 12.780 1.00 54.50 76 THR A O 1
ATOM 540 N N . PRO A 1 77 ? 38.859 2.547 10.803 1.00 53.97 77 PRO A N 1
ATOM 541 C CA . PRO A 1 77 ? 38.054 1.482 11.381 1.00 53.97 77 PRO A CA 1
ATOM 542 C C . PRO A 1 77 ? 38.941 0.255 11.631 1.00 53.97 77 PRO A C 1
ATOM 544 O O . PRO A 1 77 ? 39.503 -0.339 10.710 1.00 53.97 77 PRO A O 1
ATOM 547 N N . SER A 1 78 ? 39.080 -0.091 12.910 1.00 48.16 78 SER A N 1
ATOM 548 C CA . SER A 1 78 ? 39.747 -1.297 13.397 1.00 48.16 78 SER A CA 1
ATOM 549 C C . SER A 1 78 ? 39.073 -2.551 12.829 1.00 48.16 78 SER A C 1
ATOM 551 O O . SER A 1 78 ? 37.875 -2.767 13.016 1.00 48.16 78 SER A O 1
ATOM 553 N N . LEU A 1 79 ? 39.848 -3.370 12.116 1.00 59.09 79 LEU A N 1
ATOM 554 C CA . LEU A 1 79 ? 39.441 -4.692 11.641 1.00 59.09 79 LEU A CA 1
ATOM 555 C C . LEU A 1 79 ? 39.345 -5.664 12.831 1.00 59.09 79 LEU A C 1
ATOM 557 O O . LEU A 1 79 ? 40.265 -5.703 13.652 1.00 59.09 79 LEU A O 1
ATOM 561 N N . PRO A 1 80 ? 38.296 -6.499 12.926 1.00 65.88 80 PRO A N 1
ATOM 562 C CA . PRO A 1 80 ? 38.240 -7.534 13.947 1.00 65.88 80 PRO A CA 1
ATOM 563 C C . PRO A 1 80 ? 39.296 -8.627 13.680 1.00 65.88 80 PRO A C 1
ATOM 565 O O . PRO A 1 80 ? 39.570 -8.963 12.522 1.00 65.88 80 PRO A O 1
ATOM 568 N N . PRO A 1 81 ? 39.896 -9.211 14.734 1.00 55.94 81 PRO A N 1
ATOM 569 C CA . PRO A 1 81 ? 40.946 -10.209 14.593 1.00 55.94 81 PRO A CA 1
ATOM 570 C C . PRO A 1 81 ? 40.399 -11.508 13.990 1.00 55.94 81 PRO A C 1
ATOM 572 O O . PRO A 1 81 ? 39.422 -12.085 14.473 1.00 55.94 81 PRO A O 1
ATOM 575 N N . LYS A 1 82 ? 41.083 -12.006 12.955 1.00 47.19 82 LYS A N 1
ATOM 576 C CA . LYS A 1 82 ? 40.886 -13.354 12.411 1.00 47.19 82 LYS A CA 1
ATOM 577 C C . LYS A 1 82 ? 41.263 -14.385 13.479 1.00 47.19 82 LYS A C 1
ATOM 579 O O . LYS A 1 82 ? 42.446 -14.610 13.726 1.00 47.19 82 LYS A O 1
ATOM 584 N N . ARG A 1 83 ? 40.272 -15.039 14.091 1.00 37.81 83 ARG A N 1
ATOM 585 C CA . ARG A 1 83 ? 40.494 -16.303 14.807 1.00 37.81 83 ARG A CA 1
ATOM 586 C C . ARG A 1 83 ? 40.553 -17.440 13.793 1.00 37.81 83 ARG A C 1
ATOM 588 O O . ARG A 1 83 ? 39.541 -17.805 13.206 1.00 37.81 83 ARG A O 1
ATOM 595 N N . TYR A 1 84 ? 41.745 -17.998 13.619 1.00 44.69 84 TYR A N 1
ATOM 596 C CA . TYR A 1 84 ? 41.916 -19.353 13.114 1.00 44.69 84 TYR A CA 1
ATOM 597 C C . TYR A 1 84 ? 41.667 -20.325 14.265 1.00 44.69 84 TYR A C 1
ATOM 599 O O . TYR A 1 84 ? 42.445 -20.360 15.213 1.00 44.69 84 TYR A O 1
ATOM 607 N N . THR A 1 85 ? 40.610 -21.126 14.168 1.00 47.41 85 THR A N 1
ATOM 608 C CA . THR A 1 85 ? 40.504 -22.401 14.884 1.00 47.41 85 THR A CA 1
ATOM 609 C C . THR A 1 85 ? 39.794 -23.394 13.981 1.00 47.41 85 THR A C 1
ATOM 611 O O . THR A 1 85 ? 38.609 -23.252 13.686 1.00 47.41 85 THR A O 1
ATOM 614 N N . ASN A 1 86 ? 40.553 -24.390 13.539 1.00 49.38 86 ASN A N 1
ATOM 615 C CA . ASN A 1 86 ? 40.059 -25.581 12.872 1.00 49.38 86 ASN A CA 1
ATOM 616 C C . ASN A 1 86 ? 39.297 -26.412 13.907 1.00 49.38 86 ASN A C 1
ATOM 618 O O . ASN A 1 86 ? 39.887 -26.780 14.920 1.00 49.38 86 ASN A O 1
ATOM 622 N N . SER A 1 87 ? 38.020 -26.711 13.675 1.00 36.72 87 SER A N 1
ATOM 623 C CA . SER A 1 87 ? 37.301 -27.823 14.310 1.00 36.72 87 SER A CA 1
ATOM 624 C C . SER A 1 87 ? 36.033 -28.110 13.513 1.00 36.72 87 SER A C 1
ATOM 626 O O . SER A 1 87 ? 35.081 -27.334 13.512 1.00 36.72 87 SER A O 1
ATOM 628 N N . THR A 1 88 ? 36.068 -29.231 12.804 1.00 51.22 88 THR A N 1
ATOM 629 C CA . THR A 1 88 ? 34.934 -29.893 12.169 1.00 51.22 88 THR A CA 1
ATOM 630 C C . THR A 1 88 ? 33.893 -30.239 13.231 1.00 51.22 88 THR A C 1
ATOM 632 O O . THR A 1 88 ? 34.043 -31.229 13.940 1.00 51.22 88 THR A O 1
ATOM 635 N N . THR A 1 89 ? 32.829 -29.444 13.315 1.00 46.91 89 THR A N 1
ATOM 636 C CA . THR A 1 89 ? 31.590 -29.817 14.002 1.00 46.91 89 THR A CA 1
ATOM 637 C C . THR A 1 89 ? 30.435 -29.482 13.075 1.00 46.91 89 THR A C 1
ATOM 639 O O . THR A 1 89 ? 30.223 -28.329 12.704 1.00 46.91 89 THR A O 1
ATOM 642 N N . VAL A 1 90 ? 29.713 -30.522 12.671 1.00 53.94 90 VAL A N 1
ATOM 643 C CA . VAL A 1 90 ? 28.462 -30.446 11.920 1.00 53.94 90 VAL A CA 1
ATOM 644 C C . VAL A 1 90 ? 27.444 -29.745 12.819 1.00 53.94 90 VAL A C 1
ATOM 646 O O . VAL A 1 90 ? 26.890 -30.360 13.725 1.00 53.94 90 VAL A O 1
ATOM 649 N N . GLN A 1 91 ? 27.252 -28.441 12.626 1.00 45.22 91 GLN A N 1
ATOM 650 C CA . GLN A 1 91 ? 26.276 -27.660 13.376 1.00 45.22 91 GLN A CA 1
ATOM 651 C C . GLN A 1 91 ? 25.353 -26.948 12.393 1.00 45.22 91 GLN A C 1
ATOM 653 O O . GLN A 1 91 ? 25.752 -26.070 11.631 1.00 45.22 91 GLN A O 1
ATOM 658 N N . SER A 1 92 ? 24.118 -27.432 12.396 1.00 47.62 92 SER A N 1
ATOM 659 C CA . SER A 1 92 ? 22.978 -27.022 11.595 1.00 47.62 92 SER A CA 1
ATOM 660 C C . SER A 1 92 ? 22.848 -25.502 11.508 1.00 47.62 92 SER A C 1
ATOM 662 O O . SER A 1 92 ? 22.777 -24.806 12.520 1.00 47.62 92 SER A O 1
ATOM 664 N N . THR A 1 93 ? 22.786 -24.990 10.283 1.00 49.72 93 THR A N 1
ATOM 665 C CA . THR A 1 93 ? 22.452 -23.596 9.989 1.00 49.72 93 THR A CA 1
ATOM 666 C C . THR A 1 93 ? 21.046 -23.271 10.505 1.00 49.72 93 THR A C 1
ATOM 668 O O . THR A 1 93 ? 20.112 -24.000 10.156 1.00 49.72 93 THR A O 1
ATOM 671 N N . PRO A 1 94 ? 20.842 -22.194 11.284 1.00 52.12 94 PRO A N 1
ATOM 672 C CA . PRO A 1 94 ? 19.502 -21.704 11.566 1.00 52.12 94 PRO A CA 1
ATOM 673 C C . PRO A 1 94 ? 18.896 -21.137 10.277 1.00 52.12 94 PRO A C 1
ATOM 675 O O . PRO A 1 94 ? 19.514 -20.329 9.582 1.00 52.12 94 PRO A O 1
ATOM 678 N N . SER A 1 95 ? 17.693 -21.604 9.949 1.00 61.56 95 SER A N 1
ATOM 679 C CA . SER A 1 95 ? 16.909 -21.156 8.800 1.00 61.56 95 SER A CA 1
ATOM 680 C C . SER A 1 95 ? 16.705 -19.632 8.812 1.00 61.56 95 SER A C 1
ATOM 682 O O . SER A 1 95 ? 16.539 -19.049 9.887 1.00 61.56 95 SER A O 1
ATOM 684 N N . PRO A 1 96 ? 16.677 -18.970 7.640 1.00 70.75 96 PRO A N 1
ATOM 685 C CA . PRO A 1 96 ? 16.343 -17.552 7.547 1.00 70.75 96 PRO A CA 1
ATOM 686 C C . PRO A 1 96 ? 14.929 -17.278 8.094 1.00 70.75 96 PRO A C 1
ATOM 688 O O . PRO A 1 96 ? 14.064 -18.156 8.012 1.00 70.75 96 PRO A O 1
ATOM 691 N N . PRO A 1 97 ? 14.672 -16.074 8.643 1.00 59.59 97 PRO A N 1
ATOM 692 C CA . PRO A 1 97 ? 13.369 -15.720 9.187 1.00 59.59 97 PRO A CA 1
ATOM 693 C C . PRO A 1 97 ? 12.300 -15.837 8.101 1.00 59.59 97 PRO A C 1
ATOM 695 O O . PRO A 1 97 ? 12.383 -15.228 7.033 1.00 59.59 97 PRO A O 1
ATOM 698 N N . GLN A 1 98 ? 11.307 -16.670 8.391 1.00 64.31 98 GLN A N 1
ATOM 699 C CA . GLN A 1 98 ? 10.148 -16.902 7.548 1.00 64.31 98 GLN A CA 1
ATOM 700 C C . GLN A 1 98 ? 9.389 -15.572 7.362 1.00 64.31 98 GLN A C 1
ATOM 702 O O . GLN A 1 98 ? 9.211 -14.838 8.339 1.00 64.31 98 GLN A O 1
ATOM 707 N N . PRO A 1 99 ? 8.945 -15.225 6.139 1.00 68.06 99 PRO A N 1
ATOM 708 C CA . PRO A 1 99 ? 8.104 -14.050 5.936 1.00 68.06 99 PRO A CA 1
ATOM 709 C C . PRO A 1 99 ? 6.823 -14.179 6.778 1.00 68.06 99 PRO A C 1
ATOM 711 O O . PRO A 1 99 ? 6.344 -15.303 6.970 1.00 68.06 99 PRO A O 1
ATOM 714 N N . PRO A 1 100 ? 6.253 -13.063 7.275 1.00 68.56 100 PRO A N 1
ATOM 715 C CA . PRO A 1 100 ? 5.020 -13.105 8.048 1.00 68.56 100 PRO A CA 1
ATOM 716 C C . PRO A 1 100 ? 3.953 -13.855 7.253 1.00 68.56 100 PRO A C 1
ATOM 718 O O . PRO A 1 100 ? 3.756 -13.602 6.059 1.00 68.56 100 PRO A O 1
ATOM 721 N N . ALA A 1 101 ? 3.308 -14.814 7.920 1.00 54.47 101 ALA A N 1
ATOM 722 C CA . ALA A 1 101 ? 2.222 -15.594 7.356 1.00 54.47 101 ALA A CA 1
ATOM 723 C C . ALA A 1 101 ? 1.231 -14.645 6.675 1.00 54.47 101 ALA A C 1
ATOM 725 O O . ALA A 1 101 ? 0.762 -13.678 7.281 1.00 54.47 101 ALA A O 1
ATOM 726 N N . LYS A 1 102 ? 0.950 -14.906 5.392 1.00 56.69 102 LYS A N 1
ATOM 727 C CA . LYS A 1 102 ? -0.086 -14.186 4.651 1.00 56.69 102 LYS A CA 1
ATOM 728 C C . LYS A 1 102 ? -1.358 -14.218 5.507 1.00 56.69 102 LYS A C 1
ATOM 730 O O . LYS A 1 102 ? -1.708 -15.306 5.972 1.00 56.69 102 LYS A O 1
ATOM 735 N N . PRO A 1 103 ? -2.037 -13.079 5.726 1.00 52.72 103 PRO A N 1
ATOM 736 C CA . PRO A 1 103 ? -3.295 -13.084 6.448 1.00 52.72 103 PRO A CA 1
ATOM 737 C C . PRO A 1 103 ? -4.217 -14.085 5.761 1.00 52.72 103 PRO A C 1
ATOM 739 O O . PRO A 1 103 ? -4.401 -14.040 4.539 1.00 52.72 103 PRO A O 1
ATOM 742 N N . ILE A 1 104 ? -4.733 -15.024 6.554 1.00 42.03 104 ILE A N 1
ATOM 743 C CA . ILE A 1 104 ? -5.812 -15.918 6.158 1.00 42.03 104 ILE A CA 1
ATOM 744 C C . ILE A 1 104 ? -6.887 -15.006 5.578 1.00 42.03 104 ILE A C 1
ATOM 746 O O . ILE A 1 104 ? -7.501 -14.218 6.298 1.00 42.03 104 ILE A O 1
ATOM 750 N N . LYS A 1 105 ? -7.070 -15.064 4.256 1.00 42.31 105 LYS A N 1
ATOM 751 C CA . LYS A 1 105 ? -8.244 -14.497 3.611 1.00 42.31 105 LYS A CA 1
ATOM 752 C C . LYS A 1 105 ? -9.416 -15.326 4.118 1.00 42.31 105 LYS A C 1
ATOM 754 O O . LYS A 1 105 ? -9.765 -16.337 3.520 1.00 42.31 105 LYS A O 1
ATOM 759 N N . LEU A 1 106 ? -9.990 -14.911 5.244 1.00 39.84 106 LEU A N 1
ATOM 760 C CA . LEU A 1 106 ? -11.383 -15.180 5.551 1.00 39.84 106 LEU A CA 1
ATOM 761 C C . LEU A 1 106 ? -12.161 -14.529 4.414 1.00 39.84 106 LEU A C 1
ATOM 763 O O . LEU A 1 106 ? -12.418 -13.327 4.410 1.00 39.84 106 LEU A O 1
ATOM 767 N N . SER A 1 107 ? -12.433 -15.330 3.390 1.00 35.53 107 SER A N 1
ATOM 768 C CA . SER A 1 107 ? -13.428 -15.055 2.375 1.00 35.53 107 SER A CA 1
ATOM 769 C C . SER A 1 107 ? -14.774 -14.973 3.083 1.00 35.53 107 SER A C 1
ATOM 771 O O . SER A 1 107 ? -15.533 -15.938 3.120 1.00 35.53 107 SER A O 1
ATOM 773 N N . TYR A 1 108 ? -15.059 -13.816 3.674 1.00 39.44 108 TYR A N 1
ATOM 774 C CA . TYR A 1 108 ? -16.426 -13.387 3.867 1.00 39.44 108 TYR A CA 1
ATOM 775 C C . TYR A 1 108 ? -16.961 -13.120 2.466 1.00 39.44 108 TYR A C 1
ATOM 777 O O . TYR A 1 108 ? -16.703 -12.083 1.857 1.00 39.44 108 TYR A O 1
ATOM 785 N N . SER A 1 109 ? -17.645 -14.120 1.921 1.00 37.88 109 SER A N 1
ATOM 786 C CA . SER A 1 109 ? -18.597 -13.924 0.843 1.00 37.88 109 SER A CA 1
ATOM 787 C C . SER A 1 109 ? -19.592 -12.868 1.316 1.00 37.88 109 SER A C 1
ATOM 789 O O . SER A 1 109 ? -20.502 -13.162 2.091 1.00 37.88 109 SER A O 1
ATOM 791 N N . ALA A 1 110 ? -19.390 -11.626 0.881 1.00 41.47 110 ALA A N 1
ATOM 792 C CA . ALA A 1 110 ? -20.405 -10.593 0.920 1.00 41.47 110 ALA A CA 1
ATOM 793 C C . ALA A 1 110 ? -21.498 -11.006 -0.071 1.00 41.47 110 ALA A C 1
ATOM 795 O O . ALA A 1 110 ? -21.502 -10.620 -1.239 1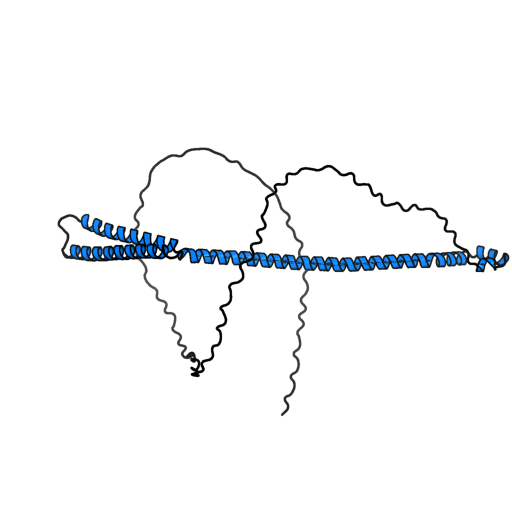.00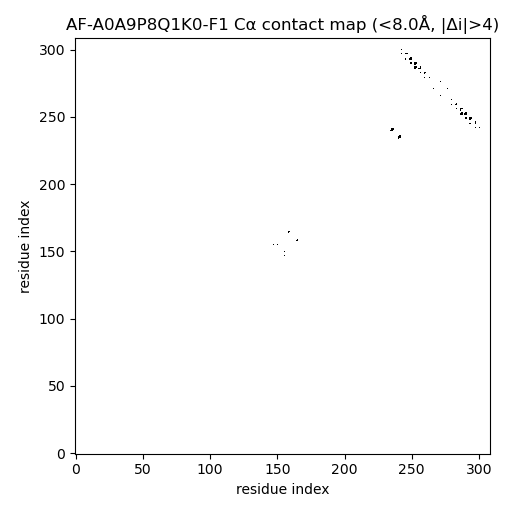 41.47 110 ALA A O 1
ATOM 796 N N . SER A 1 111 ? -22.403 -11.868 0.385 1.00 40.53 111 SER A N 1
ATOM 797 C CA . SER A 1 111 ? -23.696 -12.036 -0.249 1.00 40.53 111 SER A CA 1
ATOM 798 C C . SER A 1 111 ? -24.440 -10.714 -0.091 1.00 40.53 111 SER A C 1
ATOM 800 O O . SER A 1 111 ? -24.966 -10.409 0.979 1.00 40.53 111 SER A O 1
ATOM 802 N N . ASN A 1 112 ? -24.448 -9.928 -1.168 1.00 44.28 112 ASN A N 1
ATOM 803 C CA . ASN A 1 112 ? -25.416 -8.870 -1.408 1.00 44.28 112 ASN A CA 1
ATOM 804 C C . ASN A 1 112 ? -26.820 -9.484 -1.351 1.00 44.28 112 ASN A C 1
ATOM 806 O O . ASN A 1 112 ? -27.347 -9.941 -2.363 1.00 44.28 112 ASN A O 1
ATOM 810 N N . GLN A 1 113 ? -27.424 -9.512 -0.165 1.00 39.69 113 GLN A N 1
ATOM 811 C CA . GLN A 1 113 ? -28.868 -9.617 -0.046 1.00 39.69 113 GLN A CA 1
ATOM 812 C C . GLN A 1 113 ? -29.424 -8.207 0.073 1.00 39.69 113 GLN A C 1
ATOM 814 O O . GLN A 1 113 ? -29.424 -7.568 1.121 1.00 39.69 113 GLN A O 1
ATOM 819 N N . ASN A 1 114 ? -29.856 -7.740 -1.089 1.00 43.28 114 ASN A N 1
ATOM 820 C CA . ASN A 1 114 ? -30.813 -6.676 -1.280 1.00 43.28 114 ASN A CA 1
ATOM 821 C C . ASN A 1 114 ? -32.124 -7.138 -0.609 1.00 43.28 114 ASN A C 1
ATOM 823 O O . ASN A 1 114 ? -32.908 -7.857 -1.225 1.00 43.28 114 ASN A O 1
ATOM 827 N N . ILE A 1 115 ? -32.320 -6.831 0.677 1.00 41.00 115 ILE A N 1
ATOM 828 C CA . ILE A 1 115 ? -33.576 -7.138 1.370 1.00 41.00 115 ILE A CA 1
ATOM 829 C C . ILE A 1 115 ? -34.448 -5.895 1.302 1.00 41.00 115 ILE A C 1
ATOM 831 O O . ILE A 1 115 ? -34.345 -4.959 2.091 1.00 41.00 115 ILE A O 1
ATOM 835 N N . THR A 1 116 ? -35.283 -5.926 0.275 1.00 40.22 116 THR A N 1
ATOM 836 C CA . THR A 1 116 ? -36.504 -5.163 0.094 1.00 40.22 116 THR A CA 1
ATOM 837 C C . THR A 1 116 ? -37.259 -4.998 1.409 1.00 40.22 116 THR A C 1
ATOM 839 O O . THR A 1 116 ? -37.573 -5.967 2.098 1.00 40.22 116 THR A O 1
ATOM 842 N N . SER A 1 117 ? -37.593 -3.748 1.710 1.00 44.31 117 SER A N 1
ATOM 843 C CA . SER A 1 117 ? -38.596 -3.340 2.682 1.00 44.31 117 SER A CA 1
ATOM 844 C C . SER A 1 117 ? -39.911 -4.088 2.448 1.00 44.31 117 SER A C 1
ATOM 846 O O . SER A 1 117 ? -40.714 -3.702 1.603 1.00 44.31 117 SER A O 1
ATOM 848 N N . SER A 1 118 ? -40.158 -5.150 3.207 1.00 43.91 118 SER A N 1
ATOM 849 C CA . SER A 1 118 ? -41.489 -5.732 3.352 1.00 43.91 118 SER A CA 1
ATOM 850 C C . SER A 1 118 ? -41.838 -5.765 4.829 1.00 43.91 118 SER A C 1
ATOM 852 O O . SER A 1 118 ? -41.309 -6.567 5.595 1.00 43.91 118 SER A O 1
ATOM 854 N N . VAL A 1 119 ? -42.724 -4.845 5.196 1.00 50.44 119 VAL A N 1
ATOM 855 C CA . VAL A 1 119 ? -43.502 -4.813 6.432 1.00 50.44 119 VAL A CA 1
ATOM 856 C C . VAL A 1 119 ? -44.116 -6.196 6.688 1.00 50.44 119 VAL A C 1
ATOM 858 O O . VAL A 1 119 ? -44.950 -6.618 5.884 1.00 50.44 119 VAL A O 1
ATOM 861 N N . PRO A 1 120 ? -43.802 -6.893 7.796 1.00 45.25 120 PRO A N 1
ATOM 862 C CA . PRO A 1 120 ? -44.669 -7.930 8.312 1.00 45.25 120 PRO A CA 1
ATOM 863 C C . PRO A 1 120 ? -45.529 -7.354 9.434 1.00 45.25 120 PRO A C 1
ATOM 865 O O . PRO A 1 120 ? -45.087 -6.589 10.292 1.00 45.25 120 PRO A O 1
ATOM 868 N N . HIS A 1 121 ? -46.794 -7.737 9.371 1.00 49.56 121 HIS A N 1
ATOM 869 C CA . HIS A 1 121 ? -47.838 -7.464 10.334 1.00 49.56 121 HIS A CA 1
ATOM 870 C C . HIS A 1 121 ? -47.390 -7.608 11.794 1.00 49.56 121 HIS A C 1
ATOM 872 O O . HIS A 1 121 ? -46.903 -8.648 12.229 1.00 49.56 121 HIS A O 1
ATOM 878 N N . GLN A 1 122 ? -47.646 -6.531 12.531 1.00 45.62 122 GLN A N 1
ATOM 879 C CA . GLN A 1 122 ? -48.317 -6.496 13.828 1.00 45.62 122 GLN A CA 1
ATOM 880 C C . GLN A 1 122 ? -48.711 -7.884 14.378 1.00 45.62 122 GLN A C 1
ATOM 882 O O . GLN A 1 122 ? -49.781 -8.417 14.095 1.00 45.62 122 GLN A O 1
ATOM 887 N N . VAL A 1 123 ? -47.835 -8.451 15.206 1.00 46.50 123 VAL A N 1
ATOM 888 C CA . VAL A 1 123 ? -48.214 -9.481 16.177 1.00 46.50 123 VAL A CA 1
ATOM 889 C C . VAL A 1 123 ? -48.914 -8.751 17.329 1.00 46.50 123 VAL A C 1
ATOM 891 O O . VAL A 1 123 ? -48.357 -7.765 17.824 1.00 46.50 123 VAL A O 1
ATOM 894 N N . PRO A 1 124 ? -50.109 -9.174 17.774 1.00 47.34 124 PRO A N 1
ATOM 895 C CA . PRO A 1 124 ? -50.723 -8.612 18.966 1.00 47.34 124 PRO A CA 1
ATOM 896 C C . PRO A 1 124 ? -49.805 -8.906 20.152 1.00 47.34 124 PRO A C 1
ATOM 898 O O . PRO A 1 124 ? -49.617 -10.063 20.528 1.00 47.34 124 PRO A O 1
ATOM 901 N N . GLN A 1 125 ? -49.207 -7.863 20.733 1.00 45.81 125 GLN A N 1
ATOM 902 C CA . GLN A 1 125 ? -48.644 -7.961 22.073 1.00 45.81 125 GLN A CA 1
ATOM 903 C C . GLN A 1 125 ? -49.765 -8.450 23.000 1.00 45.81 125 GLN A C 1
ATOM 905 O O . GLN A 1 125 ? -50.804 -7.786 23.071 1.00 45.81 125 GLN A O 1
ATOM 910 N N . PRO A 1 126 ? -49.595 -9.555 23.748 1.00 49.03 126 PRO A N 1
ATOM 911 C CA . PRO A 1 126 ? -50.366 -9.704 24.963 1.00 49.03 126 PRO A CA 1
ATOM 912 C C . PRO A 1 126 ? -49.996 -8.503 25.831 1.00 49.03 126 PRO A C 1
ATOM 914 O O . PRO A 1 126 ? -48.836 -8.315 26.200 1.00 49.03 126 PRO A O 1
ATOM 917 N N . SER A 1 127 ? -50.979 -7.642 26.081 1.00 50.25 127 SER A N 1
ATOM 918 C CA . SER A 1 127 ? -50.895 -6.607 27.096 1.00 50.25 127 SER A CA 1
ATOM 919 C C . SER A 1 127 ? -50.680 -7.330 28.425 1.00 50.25 127 SER A C 1
ATOM 921 O O . SER A 1 127 ? -51.627 -7.780 29.068 1.00 50.25 127 SER A O 1
ATOM 923 N N . VAL A 1 128 ? -49.413 -7.536 28.797 1.00 47.69 128 VAL A N 1
ATOM 924 C CA . VAL A 1 128 ? -49.033 -7.940 30.147 1.00 47.69 128 VAL A CA 1
ATOM 925 C C . VAL A 1 128 ? -49.227 -6.694 30.986 1.00 47.69 128 VAL A C 1
ATOM 927 O O . VAL A 1 128 ? -48.316 -5.903 31.219 1.00 47.69 128 VAL A O 1
ATOM 930 N N . ASN A 1 129 ? -50.490 -6.489 31.336 1.00 49.81 129 ASN A N 1
ATOM 931 C CA . ASN A 1 129 ? -50.916 -5.590 32.377 1.00 49.81 129 ASN A CA 1
ATOM 932 C C . ASN A 1 129 ? -50.061 -5.952 33.604 1.00 49.81 129 ASN A C 1
ATOM 934 O O . ASN A 1 129 ? -50.124 -7.111 34.036 1.00 49.81 129 ASN A O 1
ATOM 938 N N . PRO A 1 130 ? -49.200 -5.058 34.126 1.00 57.91 130 PRO A N 1
ATOM 939 C CA . PRO A 1 130 ? -48.556 -5.331 35.399 1.00 57.91 130 PRO A CA 1
ATOM 940 C C . PRO A 1 130 ? -49.691 -5.610 36.390 1.00 57.91 130 PRO A C 1
ATOM 942 O O . PRO A 1 130 ? -50.649 -4.831 36.414 1.00 57.91 130 PRO A O 1
ATOM 945 N N . PRO A 1 131 ? -49.668 -6.728 37.138 1.00 51.56 131 PRO A N 1
ATOM 946 C CA . PRO A 1 131 ? -50.707 -6.996 38.114 1.00 51.56 131 PRO A CA 1
ATOM 947 C C . PRO A 1 131 ? -50.740 -5.797 39.054 1.00 51.56 131 PRO A C 1
ATOM 949 O O . PRO A 1 131 ? -49.783 -5.546 39.789 1.00 51.56 131 PRO A O 1
ATOM 952 N N . GLN A 1 132 ? -51.817 -5.010 38.968 1.00 52.06 132 GLN A N 1
ATOM 953 C CA . GLN A 1 132 ? -52.112 -4.027 39.989 1.00 52.06 132 GLN A CA 1
ATOM 954 C C . GLN A 1 132 ? -52.084 -4.795 41.309 1.00 52.06 132 GLN A C 1
ATOM 956 O O . GLN A 1 132 ? -52.750 -5.833 41.400 1.00 52.06 132 GLN A O 1
ATOM 961 N N . PRO A 1 133 ? -51.301 -4.352 42.307 1.00 51.16 133 PRO A N 1
ATOM 962 C CA . PRO A 1 133 ? -51.427 -4.915 43.632 1.00 51.16 133 PRO A CA 1
ATOM 963 C C . PRO A 1 133 ? -52.885 -4.708 44.021 1.00 51.16 133 PRO A C 1
ATOM 965 O O . PRO A 1 133 ? -53.358 -3.577 44.132 1.00 51.16 133 PRO A O 1
ATOM 968 N N . VAL A 1 134 ? -53.622 -5.811 44.128 1.00 48.75 134 VAL A N 1
ATOM 969 C CA . VAL A 1 134 ? -54.935 -5.812 44.750 1.00 48.75 134 VAL A CA 1
ATOM 970 C C . VAL A 1 134 ? -54.660 -5.323 46.162 1.00 48.75 134 VAL A C 1
ATOM 972 O O . VAL A 1 134 ? -54.094 -6.054 46.972 1.00 48.75 134 VAL A O 1
ATOM 975 N N . ILE A 1 135 ? -54.976 -4.058 46.430 1.00 48.94 135 ILE A N 1
ATOM 976 C CA . ILE A 1 135 ? -55.019 -3.529 47.786 1.00 48.94 135 ILE A CA 1
ATOM 977 C C . ILE A 1 135 ? -56.241 -4.207 48.396 1.00 48.94 135 ILE A C 1
ATOM 979 O O . ILE A 1 135 ? -57.350 -3.683 48.374 1.00 48.94 135 ILE A O 1
ATOM 983 N N . GLN A 1 136 ? -56.069 -5.453 48.836 1.00 49.06 136 GLN A N 1
ATOM 984 C CA . GLN A 1 136 ? -56.937 -5.969 49.867 1.00 49.06 136 GLN A CA 1
ATOM 985 C C . GLN A 1 136 ? -56.648 -5.077 51.066 1.00 49.06 136 GLN A C 1
ATOM 987 O O . GLN A 1 136 ? -55.552 -5.127 51.625 1.00 49.06 136 GLN A O 1
ATOM 992 N N . ASP A 1 137 ? -57.624 -4.246 51.427 1.00 44.03 137 ASP A N 1
ATOM 993 C CA . ASP A 1 137 ? -57.769 -3.709 52.777 1.00 44.03 137 ASP A CA 1
ATOM 994 C C . ASP A 1 137 ? -57.976 -4.908 53.717 1.00 44.03 137 ASP A C 1
ATOM 996 O O . ASP A 1 137 ? -59.062 -5.193 54.222 1.00 44.03 137 ASP A O 1
ATOM 1000 N N . VAL A 1 138 ? -56.920 -5.702 53.896 1.00 51.50 138 VAL A N 1
ATOM 1001 C CA . VAL A 1 138 ? -56.808 -6.611 55.017 1.00 51.50 138 VAL A CA 1
ATOM 1002 C C . VAL A 1 138 ? -56.600 -5.674 56.183 1.00 51.50 138 VAL A C 1
ATOM 1004 O O . VAL A 1 138 ? -55.495 -5.178 56.384 1.00 51.50 138 VAL A O 1
ATOM 1007 N N . VAL A 1 139 ? -57.681 -5.372 56.907 1.00 52.09 139 VAL A N 1
ATOM 1008 C CA . VAL A 1 139 ? -57.582 -4.721 58.212 1.00 52.09 139 VAL A CA 1
ATOM 1009 C C . VAL A 1 139 ? -56.560 -5.547 58.990 1.00 52.09 139 VAL A C 1
ATOM 1011 O O . VAL A 1 139 ? -56.838 -6.719 59.264 1.00 52.09 139 VAL A O 1
ATOM 1014 N N . PRO A 1 140 ? -55.357 -5.015 59.267 1.00 58.06 140 PRO A N 1
ATOM 1015 C CA . PRO A 1 140 ? -54.324 -5.811 59.889 1.00 58.06 140 PRO A CA 1
ATOM 1016 C C . PRO A 1 140 ? -54.821 -6.128 61.295 1.00 58.06 140 PRO A C 1
ATOM 1018 O O . PRO A 1 140 ? -54.930 -5.245 62.148 1.00 58.06 140 PRO A O 1
ATOM 1021 N N . VAL A 1 141 ? -55.203 -7.384 61.522 1.00 62.00 141 VAL A N 1
ATOM 1022 C CA . VAL A 1 141 ? -55.546 -7.877 62.852 1.00 62.00 141 VAL A CA 1
ATOM 1023 C C . VAL A 1 141 ? -54.226 -7.978 63.597 1.00 62.00 141 VAL A C 1
ATOM 1025 O O . VAL A 1 141 ? -53.516 -8.975 63.499 1.00 62.00 141 VAL A O 1
ATOM 1028 N N . PHE A 1 142 ? -53.853 -6.896 64.276 1.00 62.56 142 PHE A N 1
ATOM 1029 C CA . PHE A 1 142 ? -52.664 -6.876 65.111 1.00 62.56 142 PHE A CA 1
ATOM 1030 C C . PHE A 1 142 ? -52.905 -7.806 66.302 1.00 62.56 142 PHE A C 1
ATOM 1032 O O . PHE A 1 142 ? -53.818 -7.542 67.091 1.00 62.56 142 PHE A O 1
ATOM 1039 N N . PRO A 1 143 ? -52.129 -8.892 66.455 1.00 67.12 143 PRO A N 1
ATOM 1040 C CA . PRO A 1 143 ? -52.256 -9.742 67.624 1.00 67.12 143 PRO A CA 1
ATOM 1041 C C . PRO A 1 143 ? -51.910 -8.911 68.862 1.00 67.12 143 PRO A C 1
ATOM 1043 O O . PRO A 1 143 ? -50.808 -8.363 68.975 1.00 67.12 143 PRO A O 1
ATOM 1046 N N . LEU A 1 144 ? -52.871 -8.782 69.781 1.00 63.62 144 LEU A N 1
ATOM 1047 C CA . LEU A 1 144 ? -52.601 -8.190 71.084 1.00 63.62 144 LEU A CA 1
ATOM 1048 C C . LEU A 1 144 ? -51.637 -9.121 71.837 1.00 63.62 144 LEU A C 1
ATOM 1050 O O . LEU A 1 144 ? -51.864 -10.331 71.855 1.00 63.62 144 LEU A O 1
ATOM 1054 N N . PRO A 1 145 ? -50.572 -8.592 72.462 1.00 72.69 145 PRO A N 1
ATOM 1055 C CA . PRO A 1 145 ? -49.649 -9.395 73.252 1.00 72.69 145 PRO A CA 1
ATOM 1056 C C . PRO A 1 145 ? -50.394 -10.185 74.326 1.00 72.69 145 PRO A C 1
ATOM 1058 O O . PRO A 1 145 ? -51.274 -9.635 74.987 1.00 72.69 145 PRO A O 1
ATOM 1061 N N . GLU A 1 146 ? -49.995 -11.435 74.571 1.00 70.44 146 GLU A N 1
ATOM 1062 C CA . GLU A 1 146 ? -50.593 -12.284 75.618 1.00 70.44 146 GLU A CA 1
ATOM 1063 C C . GLU A 1 146 ? -50.579 -11.618 77.004 1.00 70.44 146 GLU A C 1
ATOM 1065 O O . GLU A 1 146 ? -51.458 -11.869 77.824 1.00 70.44 146 GLU A O 1
ATOM 1070 N N . ALA A 1 147 ? -49.658 -10.680 77.244 1.00 63.69 147 ALA A N 1
ATOM 1071 C CA . ALA A 1 147 ? -49.613 -9.861 78.455 1.00 63.69 147 ALA A CA 1
ATOM 1072 C C . ALA A 1 147 ? -50.902 -9.049 78.714 1.00 63.69 147 ALA A C 1
ATOM 1074 O O . ALA A 1 147 ? -51.203 -8.744 79.866 1.00 63.69 147 ALA A O 1
ATOM 1075 N N . PHE A 1 148 ? -51.687 -8.729 77.677 1.00 64.06 148 PHE A N 1
ATOM 1076 C CA . PHE A 1 148 ? -52.981 -8.052 77.824 1.00 64.06 148 PHE A CA 1
ATOM 1077 C C . PHE A 1 148 ? -54.097 -8.981 78.311 1.00 64.06 148 PHE A C 1
ATOM 1079 O O . PHE A 1 148 ? -55.086 -8.496 78.849 1.00 64.06 148 PHE A O 1
ATOM 1086 N N . THR A 1 149 ? -53.942 -10.302 78.176 1.00 70.00 149 THR A N 1
ATOM 1087 C CA . THR A 1 149 ? -54.941 -11.282 78.645 1.00 70.00 149 THR A CA 1
ATOM 1088 C C . THR A 1 149 ? -54.850 -11.566 80.147 1.00 70.00 149 THR A C 1
ATOM 1090 O O . THR A 1 149 ? -55.800 -12.065 80.742 1.00 70.00 149 THR A O 1
ATOM 1093 N N . LEU A 1 150 ? -53.723 -11.212 80.774 1.00 72.94 150 LEU A N 1
ATOM 1094 C CA . LEU A 1 150 ? -53.442 -11.423 82.199 1.00 72.94 150 LEU A CA 1
ATOM 1095 C C . LEU A 1 150 ? -53.710 -10.173 83.057 1.00 72.94 150 LEU A C 1
ATOM 1097 O O . LEU A 1 150 ? -53.522 -10.206 84.274 1.00 72.94 150 LEU A O 1
ATOM 1101 N N . LEU A 1 151 ? -54.107 -9.060 82.434 1.00 69.38 151 LEU A N 1
ATOM 1102 C CA . LEU A 1 151 ? -54.225 -7.763 83.093 1.00 69.38 151 LEU A CA 1
ATOM 1103 C C . LEU A 1 151 ? -55.661 -7.523 83.607 1.00 69.38 151 LEU A C 1
ATOM 1105 O O . LEU A 1 151 ? -56.612 -7.733 82.855 1.00 69.38 151 LEU A O 1
ATOM 1109 N N . PRO A 1 152 ? -55.854 -7.043 84.853 1.00 80.44 152 PRO A N 1
ATOM 1110 C CA . PRO A 1 152 ? -57.177 -6.701 85.372 1.00 80.44 152 PRO A CA 1
ATOM 1111 C C . PRO A 1 152 ? -57.882 -5.631 84.524 1.00 80.44 152 PRO A C 1
ATOM 1113 O O . PRO A 1 152 ? -57.264 -4.665 84.070 1.00 80.44 152 PRO A O 1
ATOM 1116 N N . GLU A 1 153 ? -59.202 -5.756 84.382 1.00 75.62 153 GLU A N 1
ATOM 1117 C CA . GLU A 1 153 ? -60.049 -4.908 83.525 1.00 75.62 153 GLU A CA 1
ATOM 1118 C C . GLU A 1 153 ? -59.940 -3.400 83.853 1.00 75.62 153 GLU A C 1
ATOM 1120 O O . GLU A 1 153 ? -60.006 -2.538 82.974 1.00 75.62 153 GLU A O 1
ATOM 1125 N N . THR A 1 154 ? -59.670 -3.065 85.119 1.00 74.06 154 THR A N 1
ATOM 1126 C CA . THR A 1 154 ? -59.484 -1.689 85.610 1.00 74.06 154 THR A CA 1
ATOM 1127 C C . THR A 1 154 ? -58.201 -1.022 85.100 1.00 74.06 154 THR A C 1
ATOM 1129 O O . THR A 1 154 ? -58.187 0.191 84.872 1.00 74.06 154 THR A O 1
ATOM 1132 N N . GLU A 1 155 ? -57.136 -1.794 84.877 1.00 70.62 155 GLU A N 1
ATOM 1133 C CA . GLU A 1 155 ? -55.858 -1.311 84.340 1.00 70.62 155 GLU A CA 1
ATOM 1134 C C . GLU A 1 155 ? -55.884 -1.258 82.805 1.00 70.62 155 GLU A C 1
ATOM 1136 O O . GLU A 1 155 ? -55.347 -0.318 82.216 1.00 70.62 155 GLU A O 1
ATOM 1141 N N . MET A 1 156 ? -56.622 -2.163 82.147 1.00 69.00 156 MET A N 1
ATOM 1142 C CA . MET A 1 156 ? -56.930 -2.058 80.711 1.00 69.00 156 MET A CA 1
ATOM 1143 C C . MET A 1 156 ? -57.630 -0.737 80.369 1.00 69.00 156 MET A C 1
ATOM 1145 O O . MET A 1 156 ? -57.312 -0.090 79.368 1.00 69.00 156 MET A O 1
ATOM 1149 N N . LEU A 1 157 ? -58.553 -0.294 81.225 1.00 73.75 157 LEU A N 1
ATOM 1150 C CA . LEU A 1 157 ? -59.303 0.943 81.018 1.00 73.75 157 LEU A CA 1
ATOM 1151 C C . LEU A 1 157 ? -58.419 2.191 81.194 1.00 73.75 157 LEU A C 1
ATOM 1153 O O . LEU A 1 157 ? -58.593 3.170 80.466 1.00 73.75 157 LEU A O 1
ATOM 1157 N N . LYS A 1 158 ? -57.414 2.153 82.082 1.00 72.25 158 LYS A N 1
ATOM 1158 C CA . LYS A 1 158 ? -56.367 3.191 82.154 1.00 72.25 158 LYS A CA 1
ATOM 1159 C C . LYS A 1 158 ? -55.449 3.165 80.932 1.00 72.25 158 LYS A C 1
ATOM 1161 O O . LYS A 1 158 ? -55.158 4.232 80.393 1.00 72.25 158 LYS A O 1
ATOM 1166 N N . LEU A 1 159 ? -55.054 1.982 80.456 1.00 68.25 159 LEU A N 1
ATOM 1167 C CA . LEU A 1 159 ? -54.212 1.845 79.263 1.00 68.25 159 LEU A CA 1
ATOM 1168 C C . LEU A 1 159 ? -54.910 2.347 77.991 1.00 68.25 159 LEU A C 1
ATOM 1170 O O . LEU A 1 159 ? -54.283 2.989 77.152 1.00 68.25 159 LEU A O 1
ATOM 1174 N N . SER A 1 160 ? -56.223 2.123 77.875 1.00 73.31 160 SER A N 1
ATOM 1175 C CA . SER A 1 160 ? -57.031 2.639 76.760 1.00 73.31 160 SER A CA 1
ATOM 1176 C C . SER A 1 160 ? -57.054 4.173 76.700 1.00 73.31 160 SER A C 1
ATOM 1178 O O . SER A 1 160 ? -57.173 4.755 75.624 1.00 73.31 160 SER A O 1
ATOM 1180 N N . LYS A 1 161 ? -56.881 4.841 77.850 1.00 75.62 161 LYS A N 1
ATOM 1181 C CA . LYS A 1 161 ? -56.785 6.305 77.955 1.00 75.62 161 LYS A CA 1
ATOM 1182 C C . LYS A 1 161 ? -55.366 6.820 77.700 1.00 75.62 161 LYS A C 1
ATOM 1184 O O . LYS A 1 161 ? -55.199 7.985 77.344 1.00 75.62 161 LYS A O 1
ATOM 1189 N N . SER A 1 162 ? -54.341 5.976 77.840 1.00 79.50 162 SER A N 1
ATOM 1190 C CA . SER A 1 162 ? -52.952 6.320 77.526 1.00 79.50 162 SER A CA 1
ATOM 1191 C C . SER A 1 162 ? -52.645 6.090 76.043 1.00 79.50 162 SER A C 1
ATOM 1193 O O . SER A 1 162 ? -52.007 5.113 75.650 1.00 79.50 162 SER A O 1
ATOM 1195 N N . LEU A 1 163 ? -53.092 7.033 75.214 1.00 79.62 163 LEU A N 1
ATOM 1196 C CA . LEU A 1 163 ? -52.882 7.063 73.760 1.00 79.62 163 LEU A CA 1
ATOM 1197 C C . LEU A 1 163 ? -51.405 6.856 73.354 1.00 79.62 163 LEU A C 1
ATOM 1199 O O . LEU A 1 163 ? -51.111 6.234 72.337 1.00 79.62 163 LEU A O 1
ATOM 1203 N N . GLU A 1 164 ? -50.471 7.359 74.160 1.00 81.31 164 GLU A N 1
ATOM 1204 C CA . GLU A 1 164 ? -49.028 7.287 73.906 1.00 81.31 164 GLU A CA 1
ATOM 1205 C C . GLU A 1 164 ? -48.475 5.853 73.979 1.00 81.31 164 GLU A C 1
ATOM 1207 O O . GLU A 1 164 ? -47.629 5.478 73.168 1.00 81.31 164 GLU A O 1
ATOM 1212 N N . ILE A 1 165 ? -48.995 5.016 74.885 1.00 78.31 165 ILE A N 1
ATOM 1213 C CA . ILE A 1 165 ? -48.549 3.620 75.038 1.00 78.31 165 ILE A CA 1
ATOM 1214 C C . ILE A 1 165 ? -49.022 2.783 73.844 1.00 78.31 165 ILE A C 1
ATOM 1216 O O . ILE A 1 165 ? -48.261 1.986 73.297 1.00 78.31 165 ILE A O 1
ATOM 1220 N N . LEU A 1 166 ? -50.255 3.019 73.385 1.00 75.44 166 LEU A N 1
ATOM 1221 C CA . LEU A 1 166 ? -50.809 2.349 72.210 1.00 75.44 166 LEU A CA 1
ATOM 1222 C C . LEU A 1 166 ? -50.065 2.741 70.924 1.00 75.44 166 LEU A C 1
ATOM 1224 O O . LEU A 1 166 ? -49.730 1.871 70.121 1.00 75.44 166 LEU A O 1
ATOM 1228 N N . LYS A 1 167 ? -49.744 4.032 70.748 1.00 80.31 167 LYS A N 1
ATOM 1229 C CA . LYS A 1 167 ? -48.888 4.497 69.642 1.00 80.31 167 LYS A CA 1
ATOM 1230 C C . LYS A 1 167 ? -47.510 3.842 69.694 1.00 80.31 167 LYS A C 1
ATOM 1232 O O . LYS A 1 167 ? -47.033 3.379 68.664 1.00 80.31 167 LYS A O 1
ATOM 1237 N N . GLY A 1 168 ? -46.892 3.778 70.875 1.00 81.38 168 GLY A N 1
ATOM 1238 C CA . GLY A 1 168 ? -45.600 3.122 71.078 1.00 81.38 168 GLY A CA 1
ATOM 1239 C C . GLY A 1 168 ? -45.627 1.650 70.665 1.00 81.38 168 GLY A C 1
ATOM 1240 O O . GLY A 1 168 ? -44.757 1.213 69.917 1.00 81.38 168 GLY A O 1
ATOM 1241 N N . PHE A 1 169 ? -46.670 0.916 71.060 1.00 79.25 169 PHE A N 1
ATOM 1242 C CA . PHE A 1 169 ? -46.858 -0.485 70.681 1.00 79.25 169 PHE A CA 1
ATOM 1243 C C . PHE A 1 169 ? -47.048 -0.673 69.166 1.00 79.25 169 PHE A C 1
ATOM 1245 O O . PHE A 1 169 ? -46.415 -1.538 68.554 1.00 79.25 169 PHE A O 1
ATOM 1252 N N . LEU A 1 170 ? -47.862 0.177 68.533 1.00 79.69 170 LEU A N 1
ATOM 1253 C CA . LEU A 1 170 ? -48.067 0.139 67.084 1.00 79.69 170 LEU A CA 1
ATOM 1254 C C . LEU A 1 170 ? -46.764 0.451 66.330 1.00 79.69 170 LEU A C 1
ATOM 1256 O O . LEU A 1 170 ? -46.428 -0.219 65.356 1.00 79.69 170 LEU A O 1
ATOM 1260 N N . ILE A 1 171 ? -45.987 1.421 66.824 1.00 82.75 171 ILE A N 1
ATOM 1261 C CA . ILE A 1 171 ? -44.662 1.740 66.288 1.00 82.75 171 ILE A CA 1
ATOM 1262 C C . ILE A 1 171 ? -43.745 0.524 66.409 1.00 82.75 171 ILE A C 1
ATOM 1264 O O . ILE A 1 171 ? -43.120 0.177 65.419 1.00 82.75 171 ILE A O 1
ATOM 1268 N N . THR A 1 172 ? -43.695 -0.172 67.549 1.00 81.81 172 THR A N 1
ATOM 1269 C CA . THR A 1 172 ? -42.825 -1.352 67.706 1.00 81.81 172 THR A CA 1
ATOM 1270 C C . THR A 1 172 ? -43.199 -2.525 66.802 1.00 81.81 172 THR A C 1
ATOM 1272 O O . THR A 1 172 ? -42.313 -3.282 66.421 1.00 81.81 172 THR A O 1
ATOM 1275 N N . GLN A 1 173 ? -44.472 -2.658 66.419 1.00 79.88 173 GLN A N 1
ATOM 1276 C CA . GLN A 1 173 ? -44.923 -3.690 65.479 1.00 79.88 173 GLN A CA 1
ATOM 1277 C C . GLN A 1 173 ? -44.604 -3.328 64.020 1.00 79.88 173 GLN A C 1
ATOM 1279 O O . GLN A 1 173 ? -44.162 -4.177 63.253 1.00 79.88 173 GLN A O 1
ATOM 1284 N N . VAL A 1 174 ? -44.762 -2.057 63.637 1.00 84.25 174 VAL A N 1
ATOM 1285 C CA . VAL A 1 174 ? -44.548 -1.588 62.251 1.00 84.25 174 VAL A CA 1
ATOM 1286 C C . VAL A 1 174 ? -43.076 -1.243 61.963 1.00 84.25 174 VAL A C 1
ATOM 1288 O O . VAL A 1 174 ? -42.604 -1.322 60.828 1.00 84.25 174 VAL A O 1
ATOM 1291 N N . GLN A 1 175 ? -42.306 -0.862 62.983 1.00 86.75 175 GLN A N 1
ATOM 1292 C CA . GLN A 1 175 ? -40.895 -0.488 62.869 1.00 86.75 175 GLN A CA 1
ATOM 1293 C C . GLN A 1 175 ? -39.978 -1.587 62.299 1.00 86.75 175 GLN A C 1
ATOM 1295 O O . GLN A 1 175 ? -39.146 -1.224 61.463 1.00 86.75 175 GLN A O 1
ATOM 1300 N N . PRO A 1 176 ? -40.078 -2.883 62.668 1.00 86.12 176 PRO A N 1
ATOM 1301 C CA . PRO A 1 176 ? -39.228 -3.921 62.084 1.00 86.12 176 PRO A CA 1
ATOM 1302 C C . PRO A 1 176 ? -39.512 -4.139 60.594 1.00 86.12 176 PRO A C 1
ATOM 1304 O O . PRO A 1 176 ? -38.567 -4.269 59.820 1.00 86.12 176 PRO A O 1
ATOM 1307 N N . GLU A 1 177 ? -40.779 -4.102 60.169 1.00 87.81 177 GLU A N 1
ATOM 1308 C CA . GLU A 1 177 ? -41.156 -4.206 58.753 1.00 87.81 177 GLU A CA 1
ATOM 1309 C C . GLU A 1 177 ? -40.631 -3.006 57.958 1.00 87.81 177 GLU A C 1
ATOM 1311 O O . GLU A 1 177 ? -39.977 -3.166 56.926 1.00 87.81 177 GLU A O 1
ATOM 1316 N N . LYS A 1 178 ? -40.813 -1.791 58.487 1.00 88.25 178 LYS A N 1
ATOM 1317 C CA . LYS A 1 178 ? -40.262 -0.575 57.881 1.00 88.25 178 LYS A CA 1
ATOM 1318 C C . LYS A 1 178 ? -38.735 -0.622 57.802 1.00 88.25 178 LYS A C 1
ATOM 1320 O O . LYS A 1 178 ? -38.170 -0.225 56.789 1.00 88.25 178 LYS A O 1
ATOM 1325 N N . GLN A 1 179 ? -38.049 -1.108 58.838 1.00 91.69 179 GLN A N 1
ATOM 1326 C CA . GLN A 1 179 ? -36.594 -1.283 58.810 1.00 91.69 179 GLN A CA 1
ATOM 1327 C C . GLN A 1 179 ? -36.156 -2.351 57.806 1.00 91.69 179 GLN A C 1
ATOM 1329 O O . GLN A 1 179 ? -35.132 -2.162 57.153 1.00 91.69 179 GLN A O 1
ATOM 1334 N N . ALA A 1 180 ? -36.906 -3.445 57.654 1.00 92.19 180 ALA A N 1
ATOM 1335 C CA . ALA A 1 180 ? -36.638 -4.454 56.634 1.00 92.19 180 ALA A CA 1
ATOM 1336 C C . ALA A 1 180 ? -36.794 -3.867 55.222 1.00 92.19 180 ALA A C 1
ATOM 1338 O O . ALA A 1 180 ? -35.913 -4.056 54.387 1.00 92.19 180 ALA A O 1
ATOM 1339 N N . MET A 1 181 ? -37.846 -3.076 54.989 1.00 93.56 181 MET A N 1
ATOM 1340 C CA . MET A 1 181 ? -38.071 -2.384 53.718 1.00 93.56 181 MET A CA 1
ATOM 1341 C C . MET A 1 181 ? -36.985 -1.340 53.426 1.00 93.56 181 MET A C 1
ATOM 1343 O O . MET A 1 181 ? -36.502 -1.270 52.302 1.00 93.56 181 MET A O 1
ATOM 1347 N N . ILE A 1 182 ? -36.553 -0.565 54.429 1.00 94.69 182 ILE A N 1
ATOM 1348 C CA . ILE A 1 182 ? -35.438 0.387 54.285 1.00 94.69 182 ILE A CA 1
ATOM 1349 C C . ILE A 1 182 ? -34.149 -0.356 53.916 1.00 94.69 182 ILE A C 1
ATOM 1351 O O . ILE A 1 182 ? -33.479 0.039 52.970 1.00 94.69 182 ILE A O 1
ATOM 1355 N N . LYS A 1 183 ? -33.835 -1.467 54.596 1.00 95.06 183 LYS A N 1
ATOM 1356 C CA . LYS A 1 183 ? -32.649 -2.282 54.289 1.00 95.06 183 LYS A CA 1
ATOM 1357 C C . LYS A 1 183 ? -32.692 -2.888 52.884 1.00 95.06 183 LYS A C 1
ATOM 1359 O O . LYS A 1 183 ? -31.659 -2.934 52.220 1.00 95.06 183 LYS A O 1
ATOM 1364 N N . ASP A 1 184 ? -33.856 -3.352 52.430 1.00 95.56 184 ASP A N 1
ATOM 1365 C CA . ASP A 1 184 ? -34.038 -3.836 51.055 1.00 95.56 184 ASP A CA 1
ATOM 1366 C C . ASP A 1 184 ? -33.832 -2.702 50.038 1.00 95.56 184 ASP A C 1
ATOM 1368 O O . ASP A 1 184 ? -33.109 -2.874 49.055 1.00 95.56 184 ASP A O 1
ATOM 1372 N N . LEU A 1 185 ? -34.375 -1.510 50.308 1.00 96.12 185 LEU A N 1
ATOM 1373 C CA . LEU A 1 185 ? -34.149 -0.327 49.476 1.00 96.12 185 LEU A CA 1
ATOM 1374 C C . LEU A 1 185 ? -32.666 0.054 49.416 1.00 96.12 185 LEU A C 1
ATOM 1376 O O . LEU A 1 185 ? -32.142 0.273 48.327 1.00 96.12 185 LEU A O 1
ATOM 1380 N N . ASP A 1 186 ? -31.980 0.078 50.558 1.00 97.06 186 ASP A N 1
ATOM 1381 C CA . ASP A 1 186 ? -30.548 0.373 50.641 1.00 97.06 186 ASP A CA 1
ATOM 1382 C C . ASP A 1 186 ? -29.720 -0.665 49.869 1.00 97.06 186 ASP A C 1
ATOM 1384 O O . ASP A 1 186 ? -28.788 -0.309 49.146 1.00 97.06 186 ASP A O 1
ATOM 1388 N N . SER A 1 187 ? -30.095 -1.947 49.947 1.00 96.75 187 SER A N 1
ATOM 1389 C CA . SER A 1 187 ? -29.461 -3.017 49.171 1.00 96.75 187 SER A CA 1
ATOM 1390 C C . SER A 1 187 ? -29.646 -2.820 47.664 1.00 96.75 187 SER A C 1
ATOM 1392 O O . SER A 1 187 ? -28.676 -2.915 46.906 1.00 96.75 187 SER A O 1
ATOM 1394 N N . LYS A 1 188 ? -30.859 -2.468 47.216 1.00 96.12 188 LYS A N 1
ATOM 1395 C CA . LYS A 1 188 ? -31.131 -2.157 45.803 1.00 96.12 188 LYS A CA 1
ATOM 1396 C C . LYS A 1 188 ? -30.371 -0.918 45.340 1.00 96.12 188 LYS A C 1
ATOM 1398 O O . LYS A 1 188 ? -29.818 -0.926 44.244 1.00 96.12 188 LYS A O 1
ATOM 1403 N N . ILE A 1 189 ? -30.300 0.129 46.160 1.00 97.19 189 ILE A N 1
ATOM 1404 C CA . ILE A 1 189 ? -29.527 1.339 45.852 1.00 97.19 189 ILE A CA 1
ATOM 1405 C C . ILE A 1 189 ? -28.044 0.991 45.697 1.00 97.19 189 ILE A C 1
ATOM 1407 O O . ILE A 1 189 ? -27.428 1.407 44.716 1.00 97.19 189 ILE A O 1
ATOM 1411 N N . ALA A 1 190 ? -27.482 0.182 46.599 1.00 96.88 190 ALA A N 1
ATOM 1412 C CA . ALA A 1 190 ? -26.098 -0.275 46.501 1.00 96.88 190 ALA A CA 1
ATOM 1413 C C . ALA A 1 190 ? -25.848 -1.091 45.218 1.00 96.88 190 ALA A C 1
ATOM 1415 O O . ALA A 1 190 ? -24.834 -0.892 44.549 1.00 96.88 190 ALA A O 1
ATOM 1416 N N . GLN A 1 191 ? -26.791 -1.953 44.825 1.00 97.38 191 GLN A N 1
ATOM 1417 C CA . GLN A 1 191 ? -26.709 -2.714 43.576 1.00 97.38 191 GLN A CA 1
ATOM 1418 C C . GLN A 1 191 ? -26.791 -1.815 42.331 1.00 97.38 191 GLN A C 1
ATOM 1420 O O . GLN A 1 191 ? -26.064 -2.014 41.361 1.00 97.38 191 GLN A O 1
ATOM 1425 N N . ILE A 1 192 ? -27.649 -0.794 42.347 1.00 96.94 192 ILE A N 1
ATOM 1426 C CA . ILE A 1 192 ? -27.736 0.184 41.254 1.00 96.94 192 ILE A CA 1
ATOM 1427 C C . ILE A 1 192 ? -26.427 0.977 41.147 1.00 96.94 192 ILE A C 1
ATOM 1429 O O . ILE A 1 192 ? -25.943 1.238 40.045 1.00 96.94 192 ILE A O 1
ATOM 1433 N N . GLN A 1 193 ? -25.829 1.344 42.281 1.00 97.44 193 GLN A N 1
ATOM 1434 C CA . GLN A 1 193 ? -24.549 2.046 42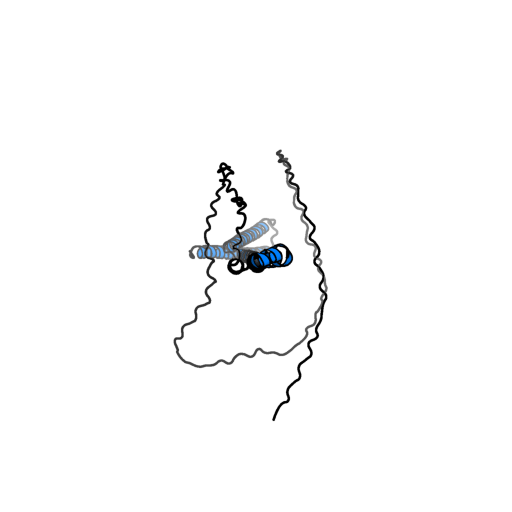.312 1.00 97.44 193 GLN A CA 1
ATOM 1435 C C . GLN A 1 193 ? -23.403 1.181 41.776 1.00 97.44 193 GLN A C 1
ATOM 1437 O O . GLN A 1 193 ? -22.602 1.684 40.989 1.00 97.44 193 GLN A O 1
ATOM 1442 N N . SER A 1 194 ? -23.337 -0.107 42.130 1.00 97.25 194 SER A N 1
ATOM 1443 C CA . SER A 1 194 ? -22.315 -1.006 41.578 1.00 97.25 194 SER A CA 1
ATOM 1444 C C . SER A 1 194 ? -22.485 -1.198 40.070 1.00 97.25 194 SER A C 1
ATOM 1446 O O . SER A 1 194 ? -21.507 -1.089 39.331 1.00 97.25 194 SER A O 1
ATOM 1448 N N . PHE A 1 195 ? -23.723 -1.367 39.596 1.00 97.81 195 PHE A N 1
ATOM 1449 C CA . PHE A 1 195 ? -24.016 -1.479 38.167 1.00 97.81 195 PHE A CA 1
ATOM 1450 C C . PHE A 1 195 ? -23.638 -0.210 37.394 1.00 97.81 195 PHE A C 1
ATOM 1452 O O . PHE A 1 195 ? -23.128 -0.279 36.277 1.00 97.81 195 PHE A O 1
ATOM 1459 N N . LYS A 1 196 ? -23.832 0.970 37.994 1.00 98.00 196 LYS A N 1
ATOM 1460 C CA . LYS A 1 196 ? -23.398 2.240 37.401 1.00 98.00 196 LYS A CA 1
ATOM 1461 C C . LYS A 1 196 ? -21.878 2.281 37.198 1.00 98.00 196 LYS A C 1
ATOM 1463 O O . LYS A 1 196 ? -21.434 2.671 36.122 1.00 98.00 196 LYS A O 1
ATOM 1468 N N . VAL A 1 197 ? -21.098 1.869 38.199 1.00 98.06 197 VAL A N 1
ATOM 1469 C CA . VAL A 1 197 ? -19.625 1.834 38.109 1.00 98.06 197 VAL A CA 1
ATOM 1470 C C . VAL A 1 197 ? -19.167 0.859 37.023 1.00 98.06 197 VAL A C 1
ATOM 1472 O O . VAL A 1 197 ? -18.304 1.197 36.214 1.00 98.06 197 VAL A O 1
ATOM 1475 N N . GLU A 1 198 ? -19.782 -0.323 36.950 1.00 98.00 198 GLU A N 1
ATOM 1476 C CA . GLU A 1 198 ? -19.490 -1.304 35.900 1.00 98.00 198 GLU A CA 1
ATOM 1477 C C . GLU A 1 198 ? -19.795 -0.745 34.501 1.00 98.00 198 GLU A C 1
ATOM 1479 O O . GLU A 1 198 ? -18.992 -0.875 33.574 1.00 98.00 198 GLU A O 1
ATOM 1484 N N . LEU A 1 199 ? -20.926 -0.052 34.347 1.00 98.19 199 LEU A N 1
ATOM 1485 C CA . LEU A 1 199 ? -21.320 0.557 33.080 1.00 98.19 199 LEU A CA 1
ATOM 1486 C C . LEU A 1 199 ? -20.350 1.670 32.655 1.00 98.19 199 LEU A C 1
ATOM 1488 O O . LEU A 1 199 ? -19.990 1.756 31.479 1.00 98.19 199 LEU A O 1
ATOM 1492 N N . GLU A 1 200 ? -19.876 2.485 33.596 1.00 98.06 200 GLU A N 1
ATOM 1493 C CA . GLU A 1 200 ? -18.834 3.487 33.347 1.00 98.06 200 GLU A CA 1
ATOM 1494 C C . GLU A 1 200 ? -17.510 2.838 32.909 1.00 98.06 200 GLU A C 1
ATOM 1496 O O . GLU A 1 200 ? -16.879 3.311 31.958 1.00 98.06 200 GLU A O 1
ATOM 1501 N N . GLU A 1 201 ? -17.113 1.712 33.514 1.00 98.25 201 GLU A N 1
ATOM 1502 C CA . GLU A 1 201 ? -15.919 0.969 33.094 1.00 98.25 201 GLU A CA 1
ATOM 1503 C C . GLU A 1 201 ? -16.067 0.399 31.675 1.00 98.25 201 GLU A C 1
ATOM 1505 O O . GLU A 1 201 ? -15.150 0.528 30.856 1.00 98.25 201 GLU A O 1
ATOM 1510 N N . ILE A 1 202 ? -17.223 -0.186 31.348 1.00 98.19 202 ILE A N 1
ATOM 1511 C CA . ILE A 1 202 ? -17.510 -0.705 30.004 1.00 98.19 202 ILE A CA 1
ATOM 1512 C C . ILE A 1 202 ? -17.464 0.427 28.974 1.00 98.19 202 ILE A C 1
ATOM 1514 O O . ILE A 1 202 ? -16.873 0.265 27.901 1.00 98.19 202 ILE A O 1
ATOM 1518 N N . LEU A 1 203 ? -18.046 1.588 29.287 1.00 98.38 203 LEU A N 1
ATOM 1519 C CA . LEU A 1 203 ? -17.999 2.756 28.410 1.00 98.38 203 LEU A CA 1
ATOM 1520 C C . LEU A 1 203 ? -16.565 3.244 28.192 1.00 98.38 203 LEU A C 1
ATOM 1522 O O . LEU A 1 203 ? -16.190 3.509 27.047 1.00 98.38 203 LEU A O 1
ATOM 1526 N N . ARG A 1 204 ? -15.745 3.295 29.247 1.0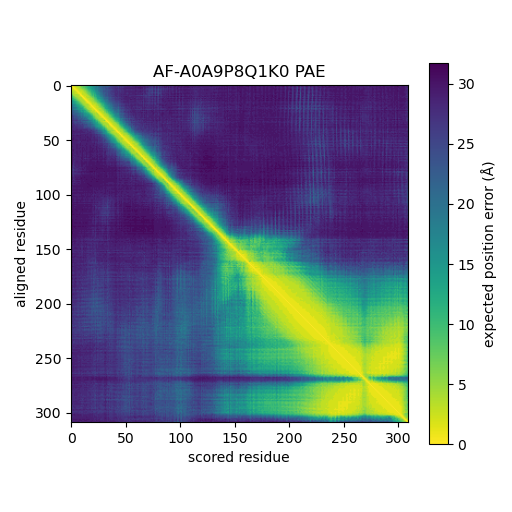0 98.31 204 ARG A N 1
ATOM 1527 C CA . ARG A 1 204 ? -14.322 3.640 29.141 1.00 98.31 204 ARG A CA 1
ATOM 1528 C C . ARG A 1 204 ? -13.573 2.650 28.247 1.00 98.31 204 ARG A C 1
ATOM 1530 O O . ARG A 1 204 ? -12.927 3.061 27.285 1.00 98.31 204 ARG A O 1
ATOM 1537 N N . ARG A 1 205 ? -13.727 1.344 28.485 1.00 98.19 205 ARG A N 1
ATOM 1538 C CA . ARG A 1 205 ? -13.066 0.289 27.693 1.00 98.19 205 ARG A CA 1
ATOM 1539 C C . ARG A 1 205 ? -13.510 0.323 26.224 1.00 98.19 205 ARG A C 1
ATOM 1541 O O . ARG A 1 205 ? -12.697 0.133 25.317 1.00 98.19 205 ARG A O 1
ATOM 1548 N N . LYS A 1 206 ? -14.784 0.638 25.961 1.00 98.38 206 LYS A N 1
ATOM 1549 C CA . LYS A 1 206 ? -15.310 0.869 24.605 1.00 98.38 206 LYS A CA 1
ATOM 1550 C C . LYS A 1 206 ? -14.647 2.077 23.938 1.00 98.38 206 LYS A C 1
ATOM 1552 O O . LYS A 1 206 ? -14.308 2.003 22.758 1.00 98.38 206 LYS A O 1
ATOM 1557 N N . GLN A 1 207 ? -14.471 3.188 24.653 1.00 98.25 207 GLN A N 1
ATOM 1558 C CA . GLN A 1 207 ? -13.798 4.377 24.121 1.00 98.25 207 GLN A CA 1
ATOM 1559 C C . GLN A 1 207 ? -12.329 4.095 23.782 1.00 98.25 207 GLN A C 1
ATOM 1561 O O . GLN A 1 207 ? -11.905 4.414 22.671 1.00 98.25 207 GLN A O 1
ATOM 1566 N N . GLU A 1 208 ? -11.597 3.433 24.680 1.00 98.25 208 GLU A N 1
ATOM 1567 C CA . GLU A 1 208 ? -10.203 3.015 24.467 1.00 98.25 208 GLU A CA 1
ATOM 1568 C C . GLU A 1 208 ? -10.076 2.092 23.242 1.00 98.25 208 GLU A C 1
ATOM 1570 O O . GLU A 1 208 ? -9.239 2.314 22.366 1.00 98.25 208 GLU A O 1
ATOM 1575 N N . THR A 1 209 ? -10.972 1.108 23.113 1.00 98.50 209 THR A N 1
ATOM 1576 C CA . THR A 1 209 ? -10.999 0.190 21.960 1.00 98.50 209 THR A CA 1
ATOM 1577 C C . THR A 1 209 ? -11.269 0.934 20.651 1.00 98.50 209 THR A C 1
ATOM 1579 O O . THR A 1 209 ? -10.584 0.712 19.655 1.00 98.50 209 THR A O 1
ATOM 1582 N N . ASN A 1 210 ? -12.232 1.861 20.643 1.00 98.38 210 ASN A N 1
ATOM 1583 C CA . ASN A 1 210 ? -12.533 2.674 19.463 1.00 98.38 210 ASN A CA 1
ATOM 1584 C C . ASN A 1 210 ? -11.372 3.598 19.081 1.00 98.38 210 ASN A C 1
ATOM 1586 O O . ASN A 1 210 ? -11.139 3.835 17.896 1.00 98.38 210 ASN A O 1
ATOM 1590 N N . GLN A 1 211 ? -10.638 4.128 20.060 1.00 98.50 211 GLN A N 1
ATOM 1591 C CA . GLN A 1 211 ? -9.431 4.902 19.797 1.00 98.50 211 GLN A CA 1
ATOM 1592 C C . GLN A 1 211 ? -8.344 4.027 19.165 1.00 98.50 211 GLN A C 1
ATOM 1594 O O . GLN A 1 211 ? -7.823 4.391 18.113 1.00 98.50 211 GLN A O 1
ATOM 1599 N N . SER A 1 212 ? -8.071 2.852 19.737 1.00 98.38 212 SER A N 1
ATOM 1600 C CA . SER A 1 212 ? -7.100 1.902 19.185 1.00 98.38 212 SER A CA 1
ATOM 1601 C C . SER A 1 212 ? -7.460 1.466 17.759 1.00 98.38 212 SER A C 1
ATOM 1603 O O . SER A 1 212 ? -6.591 1.389 16.891 1.00 98.38 212 SER A O 1
ATOM 1605 N N . LEU A 1 213 ? -8.752 1.265 17.478 1.00 98.62 213 LEU A N 1
ATOM 1606 C CA . LEU A 1 213 ? -9.236 0.950 16.135 1.00 98.62 213 LEU A CA 1
ATOM 1607 C C . LEU A 1 213 ? -8.938 2.077 15.136 1.00 98.62 213 LEU A C 1
ATOM 1609 O O . LEU A 1 213 ? -8.474 1.794 14.033 1.00 98.62 213 LEU A O 1
ATOM 1613 N N . ARG A 1 214 ? -9.159 3.343 15.513 1.00 98.56 214 ARG A N 1
ATOM 1614 C CA . ARG A 1 214 ? -8.823 4.494 14.655 1.00 98.56 214 ARG A CA 1
ATOM 1615 C C . ARG A 1 214 ? -7.323 4.577 14.385 1.00 98.56 214 ARG A C 1
ATOM 1617 O O . ARG A 1 214 ? -6.918 4.727 13.238 1.00 98.56 214 ARG A O 1
ATOM 1624 N N . GLU A 1 215 ? -6.497 4.401 15.413 1.00 98.50 215 GLU A N 1
ATOM 1625 C CA . GLU A 1 215 ? -5.037 4.386 15.263 1.00 98.50 215 GLU A CA 1
ATOM 1626 C C . GLU A 1 215 ? -4.560 3.250 14.346 1.00 98.50 215 GLU A C 1
ATOM 1628 O O . GLU A 1 215 ? -3.630 3.426 13.554 1.00 98.50 215 GLU A O 1
ATOM 1633 N N . LEU A 1 216 ? -5.195 2.078 14.427 1.00 98.56 216 LEU A N 1
ATOM 1634 C CA . LEU A 1 216 ? -4.920 0.961 13.528 1.00 98.56 216 LEU A CA 1
ATOM 1635 C C . LEU A 1 216 ? -5.311 1.298 12.084 1.00 98.56 216 LEU A C 1
ATOM 1637 O O . LEU A 1 216 ? -4.517 1.060 11.177 1.00 98.56 216 LEU A O 1
ATOM 1641 N N . GLN A 1 217 ? -6.493 1.879 11.867 1.00 98.62 217 GLN A N 1
ATOM 1642 C CA . GLN A 1 217 ? -6.953 2.293 10.537 1.00 98.62 217 GLN A CA 1
ATOM 1643 C C . GLN A 1 217 ? -6.002 3.311 9.897 1.00 98.62 217 GLN A C 1
ATOM 1645 O O . GLN A 1 217 ? -5.635 3.153 8.734 1.00 98.62 217 GLN A O 1
ATOM 1650 N N . GLU A 1 218 ? -5.526 4.299 10.657 1.00 98.56 218 GLU A N 1
ATOM 1651 C CA . GLU A 1 218 ? -4.517 5.245 10.169 1.00 98.56 218 GLU A CA 1
ATOM 1652 C C . GLU A 1 218 ? -3.214 4.547 9.760 1.00 98.56 218 GLU A C 1
ATOM 1654 O O . GLU A 1 218 ? -2.627 4.867 8.725 1.00 98.56 218 GLU A O 1
ATOM 1659 N N . LYS A 1 219 ? -2.742 3.582 10.560 1.00 98.56 219 LYS A N 1
ATOM 1660 C CA . LYS A 1 219 ? -1.533 2.808 10.237 1.00 98.56 219 LYS A CA 1
ATOM 1661 C C . LYS A 1 219 ? -1.715 1.978 8.968 1.00 98.56 219 LYS A C 1
ATOM 1663 O O . LYS A 1 219 ? -0.789 1.925 8.163 1.00 98.56 219 LYS A O 1
ATOM 1668 N N . VAL A 1 220 ? -2.887 1.372 8.774 1.00 98.69 220 VAL A N 1
ATOM 1669 C CA . VAL A 1 220 ? -3.215 0.615 7.556 1.00 98.69 220 VAL A CA 1
ATOM 1670 C C . VAL A 1 220 ? -3.196 1.531 6.336 1.00 98.69 220 VAL A C 1
ATOM 1672 O O . VAL A 1 220 ? -2.491 1.225 5.381 1.00 98.69 220 VAL A O 1
ATOM 1675 N N . GLN A 1 221 ? -3.849 2.694 6.395 1.00 98.56 221 GLN A N 1
ATOM 1676 C CA . GLN A 1 221 ? -3.829 3.658 5.288 1.00 98.56 221 GLN A CA 1
ATOM 1677 C C . GLN A 1 221 ? -2.404 4.117 4.948 1.00 98.56 221 GLN A C 1
ATOM 1679 O O . GLN A 1 221 ? -2.018 4.165 3.781 1.00 98.56 221 GLN A O 1
ATOM 1684 N N . ARG A 1 222 ? -1.577 4.413 5.963 1.00 98.50 222 ARG A N 1
ATOM 1685 C CA . ARG A 1 222 ? -0.161 4.759 5.743 1.00 98.50 222 ARG A CA 1
ATOM 1686 C C . ARG A 1 222 ? 0.602 3.614 5.077 1.00 98.50 222 ARG A C 1
ATOM 1688 O O . ARG A 1 222 ? 1.397 3.862 4.174 1.00 98.50 222 ARG A O 1
ATOM 1695 N N . TRP A 1 223 ? 0.368 2.376 5.505 1.00 98.50 223 TRP A N 1
ATOM 1696 C CA . TRP A 1 223 ? 0.999 1.200 4.911 1.00 98.50 223 TRP A CA 1
ATOM 1697 C C . TRP A 1 223 ? 0.573 0.983 3.455 1.00 98.50 223 TRP A C 1
ATOM 1699 O O . TRP A 1 223 ? 1.436 0.739 2.617 1.00 98.50 223 TRP A O 1
ATOM 1709 N N . GLU A 1 224 ? -0.709 1.150 3.127 1.00 98.62 224 GLU A N 1
ATOM 1710 C CA . GLU A 1 224 ? -1.215 1.042 1.752 1.00 98.62 224 GLU A CA 1
ATOM 1711 C C . GLU A 1 224 ? -0.557 2.069 0.823 1.00 98.62 224 GLU A C 1
ATOM 1713 O O . GLU A 1 224 ? -0.143 1.725 -0.284 1.00 98.62 224 GLU A O 1
ATOM 1718 N N . ILE A 1 225 ? -0.372 3.309 1.290 1.00 98.62 225 ILE A N 1
ATOM 1719 C CA . ILE A 1 225 ? 0.346 4.348 0.536 1.00 98.62 225 ILE A CA 1
ATOM 1720 C C . ILE A 1 225 ? 1.801 3.925 0.292 1.00 98.62 225 ILE A C 1
ATOM 1722 O O . ILE A 1 225 ? 2.293 3.990 -0.836 1.00 98.62 225 ILE A O 1
ATOM 1726 N N . VAL A 1 226 ? 2.502 3.450 1.326 1.00 98.62 226 VAL A N 1
ATOM 1727 C CA . VAL A 1 226 ? 3.892 2.980 1.193 1.00 98.62 226 VAL A CA 1
ATOM 1728 C C . VAL A 1 226 ? 3.975 1.785 0.239 1.00 98.62 226 VAL A C 1
ATOM 1730 O O . VAL A 1 226 ? 4.851 1.731 -0.621 1.00 98.62 226 VAL A O 1
ATOM 1733 N N . GLN A 1 227 ? 3.035 0.852 0.319 1.00 98.25 227 GLN A N 1
ATOM 1734 C CA . GLN A 1 227 ? 2.985 -0.299 -0.570 1.00 98.25 227 GLN A CA 1
ATOM 1735 C C . GLN A 1 227 ? 2.729 0.120 -2.026 1.00 98.25 227 GLN A C 1
ATOM 1737 O O . GLN A 1 227 ? 3.410 -0.364 -2.930 1.00 98.25 227 GLN A O 1
ATOM 1742 N N . ALA A 1 228 ? 1.799 1.047 -2.262 1.00 98.25 228 ALA A N 1
ATOM 1743 C CA . ALA A 1 228 ? 1.526 1.585 -3.590 1.00 98.25 228 ALA A CA 1
ATOM 1744 C C . ALA A 1 228 ? 2.755 2.302 -4.176 1.00 98.25 228 ALA A C 1
ATOM 1746 O O . ALA A 1 228 ? 3.110 2.075 -5.333 1.00 98.25 228 ALA A O 1
ATOM 1747 N N . THR A 1 229 ? 3.459 3.110 -3.374 1.00 98.19 229 THR A N 1
ATOM 1748 C CA . THR A 1 229 ? 4.697 3.780 -3.819 1.00 98.19 229 THR A CA 1
ATOM 1749 C C . THR A 1 229 ? 5.810 2.783 -4.142 1.00 98.19 229 THR A C 1
ATOM 1751 O O . THR A 1 229 ? 6.495 2.943 -5.152 1.00 98.19 229 THR A O 1
ATOM 1754 N N . MET A 1 230 ? 5.952 1.713 -3.353 1.00 98.19 230 MET A N 1
ATOM 1755 C CA . MET A 1 230 ? 6.885 0.625 -3.640 1.00 98.19 230 MET A CA 1
ATOM 1756 C C . MET A 1 230 ? 6.549 -0.059 -4.969 1.00 98.19 230 MET A C 1
ATOM 1758 O O . MET A 1 230 ? 7.437 -0.238 -5.799 1.00 98.19 230 MET A O 1
ATOM 1762 N N . PHE A 1 231 ? 5.283 -0.417 -5.203 1.00 97.69 231 PHE A N 1
ATOM 1763 C CA . PHE A 1 231 ? 4.883 -1.043 -6.464 1.00 97.69 231 PHE A CA 1
ATOM 1764 C C . PHE A 1 231 ? 5.091 -0.120 -7.663 1.00 97.69 231 PHE A C 1
ATOM 1766 O O . PHE A 1 231 ? 5.621 -0.573 -8.671 1.00 97.69 231 PHE A O 1
ATOM 1773 N N . SER A 1 232 ? 4.783 1.172 -7.538 1.00 97.25 232 SER A N 1
ATOM 1774 C CA . SER A 1 232 ? 5.058 2.157 -8.591 1.00 97.25 232 SER A CA 1
ATOM 1775 C C . SER A 1 232 ? 6.561 2.303 -8.878 1.00 97.25 232 SER A C 1
ATOM 1777 O O . SER A 1 232 ? 6.978 2.443 -10.029 1.00 97.25 232 SER A O 1
ATOM 1779 N N . ALA A 1 233 ? 7.411 2.219 -7.850 1.00 96.94 233 ALA A N 1
ATOM 1780 C CA . ALA A 1 233 ? 8.860 2.215 -8.034 1.00 96.94 233 ALA A CA 1
ATOM 1781 C C . ALA A 1 233 ? 9.355 0.927 -8.718 1.00 96.94 233 ALA A C 1
ATOM 1783 O O . ALA A 1 233 ? 10.220 0.996 -9.592 1.00 96.94 233 ALA A O 1
ATOM 1784 N N . LEU A 1 234 ? 8.793 -0.230 -8.352 1.00 96.94 234 LEU A N 1
ATOM 1785 C CA . LEU A 1 234 ? 9.133 -1.534 -8.930 1.00 96.94 234 LEU A CA 1
ATOM 1786 C C . LEU A 1 234 ? 8.628 -1.701 -10.366 1.00 96.94 234 LEU A C 1
ATOM 1788 O O . LEU A 1 234 ? 9.290 -2.359 -11.163 1.00 96.94 234 LEU A O 1
ATOM 1792 N N . GLU A 1 235 ? 7.506 -1.080 -10.724 1.00 96.12 235 GLU A N 1
ATOM 1793 C CA . GLU A 1 235 ? 6.923 -1.138 -12.068 1.00 96.12 235 GLU A CA 1
ATOM 1794 C C . GLU A 1 235 ? 7.915 -0.678 -13.148 1.00 96.12 235 GLU A C 1
ATOM 1796 O O . GLU A 1 235 ? 7.996 -1.279 -14.220 1.00 96.12 235 GLU A O 1
ATOM 1801 N N . LYS A 1 236 ? 8.765 0.309 -12.834 1.00 94.94 236 LYS A N 1
ATOM 1802 C CA . LYS A 1 236 ? 9.835 0.792 -13.727 1.00 94.94 236 LYS A CA 1
ATOM 1803 C C . LYS A 1 236 ? 10.854 -0.292 -14.081 1.00 94.94 236 LYS A C 1
ATOM 1805 O O . LYS A 1 236 ? 11.436 -0.258 -15.163 1.00 94.94 236 LYS A O 1
ATOM 1810 N N . PHE A 1 237 ? 11.051 -1.249 -13.184 1.00 95.19 237 PHE A N 1
ATOM 1811 C CA . PHE A 1 237 ? 11.954 -2.386 -13.350 1.00 95.19 237 PHE A CA 1
ATOM 1812 C C . PHE A 1 237 ? 11.202 -3.675 -13.684 1.00 95.19 237 PHE A C 1
ATOM 1814 O O . PHE A 1 237 ? 11.806 -4.748 -13.705 1.00 95.19 237 PHE A O 1
ATOM 1821 N N . SER A 1 238 ? 9.894 -3.588 -13.950 1.00 95.06 238 SER A N 1
ATOM 1822 C CA . SER A 1 238 ? 9.127 -4.743 -14.394 1.00 95.06 238 SER A CA 1
ATOM 1823 C C . SER A 1 238 ? 9.697 -5.267 -15.719 1.00 95.06 238 SER A C 1
ATOM 1825 O O . SER A 1 238 ? 10.115 -4.470 -16.569 1.00 95.06 238 SER A O 1
ATOM 1827 N N . PRO A 1 239 ? 9.711 -6.595 -15.931 1.00 92.50 239 PRO A N 1
ATOM 1828 C CA . PRO A 1 239 ? 10.195 -7.185 -17.177 1.00 92.50 239 PRO A CA 1
ATOM 1829 C C . PRO A 1 239 ? 9.511 -6.596 -18.414 1.00 92.50 239 PRO A C 1
ATOM 1831 O O . PRO A 1 239 ? 10.171 -6.362 -19.423 1.00 92.50 239 PRO A O 1
ATOM 1834 N N . GLU A 1 240 ? 8.217 -6.286 -18.310 1.00 93.69 240 GLU A N 1
ATOM 1835 C CA . GLU A 1 240 ? 7.437 -5.659 -19.378 1.00 93.69 240 GLU A CA 1
ATOM 1836 C C . GLU A 1 240 ? 7.894 -4.227 -19.672 1.00 93.69 240 GLU A C 1
ATOM 1838 O O . GLU A 1 240 ? 8.092 -3.877 -20.837 1.00 93.69 240 GLU A O 1
ATOM 1843 N N . ASN A 1 241 ? 8.137 -3.403 -18.644 1.00 95.94 241 ASN A N 1
ATOM 1844 C CA . ASN A 1 241 ? 8.647 -2.049 -18.862 1.00 95.94 241 ASN A CA 1
ATOM 1845 C C . ASN A 1 241 ? 10.072 -2.068 -19.434 1.00 95.94 241 ASN A C 1
ATOM 1847 O O . ASN A 1 241 ? 10.373 -1.331 -20.370 1.00 95.94 241 ASN A O 1
ATOM 1851 N N . VAL A 1 242 ? 10.938 -2.957 -18.937 1.00 95.31 242 VAL A N 1
ATOM 1852 C CA . VAL A 1 242 ? 12.292 -3.142 -19.484 1.00 95.31 242 VAL A CA 1
ATOM 1853 C C . VAL A 1 242 ? 12.228 -3.578 -20.949 1.00 95.31 242 VAL A C 1
ATOM 1855 O O . VAL A 1 242 ? 12.918 -3.002 -21.787 1.00 95.31 242 VAL A O 1
ATOM 1858 N N . LYS A 1 243 ? 11.361 -4.537 -21.289 1.00 95.94 243 LYS A N 1
ATOM 1859 C CA . LYS A 1 243 ? 11.133 -4.976 -22.671 1.00 95.94 243 LYS A CA 1
ATOM 1860 C C . LYS A 1 243 ? 10.670 -3.826 -23.556 1.00 95.94 243 LYS A C 1
ATOM 1862 O O . LYS A 1 243 ? 11.220 -3.645 -24.640 1.00 95.94 243 LYS A O 1
ATOM 1867 N N . LYS A 1 244 ? 9.696 -3.036 -23.094 1.00 97.06 244 LYS A N 1
ATOM 1868 C CA . LYS A 1 244 ? 9.194 -1.857 -23.810 1.00 97.06 244 LYS A CA 1
ATOM 1869 C C . LYS A 1 244 ? 10.327 -0.874 -24.111 1.00 97.06 244 LYS A C 1
ATOM 1871 O O . LYS A 1 244 ? 10.511 -0.516 -25.271 1.00 97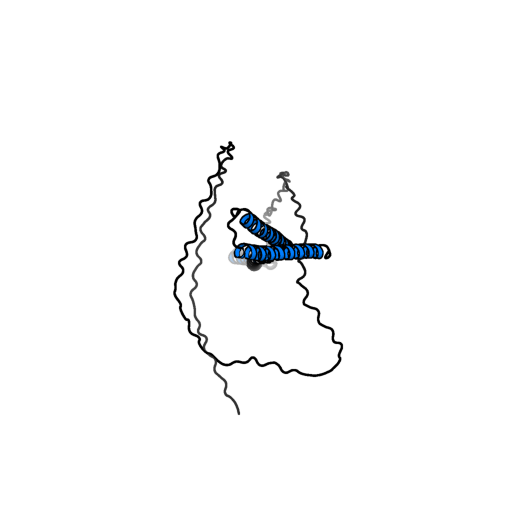.06 244 LYS A O 1
ATOM 1876 N N . LEU A 1 245 ? 11.132 -0.525 -23.105 1.00 97.50 245 LEU A N 1
ATOM 1877 C CA . LEU A 1 245 ? 12.290 0.359 -23.270 1.00 97.50 245 LEU A CA 1
ATOM 1878 C C . LEU A 1 245 ? 13.338 -0.224 -24.231 1.00 97.50 245 LEU A C 1
ATOM 1880 O O . LEU A 1 245 ? 13.940 0.507 -25.014 1.00 97.50 245 LEU A O 1
ATOM 1884 N N . MET A 1 246 ? 13.560 -1.542 -24.213 1.00 97.00 246 MET A N 1
ATOM 1885 C CA . MET A 1 246 ? 14.470 -2.198 -25.158 1.00 97.00 246 MET A CA 1
ATOM 1886 C C . MET A 1 246 ? 13.951 -2.149 -26.599 1.00 97.00 246 MET A C 1
ATOM 1888 O O . MET A 1 246 ? 14.746 -1.939 -27.513 1.00 97.00 246 MET A O 1
ATOM 1892 N N . VAL A 1 247 ? 12.646 -2.339 -26.812 1.00 98.19 247 VAL A N 1
ATOM 1893 C CA . VAL A 1 247 ? 12.010 -2.227 -28.135 1.00 98.19 247 VAL A CA 1
ATOM 1894 C C . VAL A 1 247 ? 12.127 -0.799 -28.665 1.00 98.19 247 VAL A C 1
ATOM 1896 O O . VAL A 1 247 ? 12.579 -0.612 -29.792 1.00 98.19 247 VAL A O 1
ATOM 1899 N N . GLU A 1 248 ? 11.792 0.194 -27.843 1.00 98.38 248 GLU A N 1
ATOM 1900 C CA . GLU A 1 248 ? 11.923 1.618 -28.174 1.00 98.38 248 GLU A CA 1
ATOM 1901 C C . GLU A 1 248 ? 13.369 1.964 -28.556 1.00 98.38 248 GLU A C 1
ATOM 1903 O O . GLU A 1 248 ? 13.623 2.444 -29.657 1.00 98.38 248 GLU A O 1
ATOM 1908 N N . ALA A 1 249 ? 14.350 1.550 -27.748 1.00 98.19 249 ALA A N 1
ATOM 1909 C CA . ALA A 1 249 ? 15.763 1.783 -28.041 1.00 98.19 249 ALA A CA 1
ATOM 1910 C C . ALA A 1 249 ? 16.262 1.109 -29.340 1.00 98.19 249 ALA A C 1
ATOM 1912 O O . ALA A 1 249 ? 17.249 1.564 -29.928 1.00 98.19 249 ALA A O 1
ATOM 1913 N N . VAL A 1 250 ? 15.644 0.003 -29.777 1.00 98.56 250 VAL A N 1
ATOM 1914 C CA . VAL A 1 250 ? 15.936 -0.636 -31.075 1.00 98.56 250 VAL A CA 1
ATOM 1915 C C . VAL A 1 250 ? 15.344 0.180 -32.222 1.00 98.56 250 VAL A C 1
ATOM 1917 O O . VAL A 1 250 ? 16.024 0.368 -33.234 1.00 98.56 250 VAL A O 1
ATOM 1920 N N . ILE A 1 251 ? 14.111 0.666 -32.065 1.00 98.44 251 ILE A N 1
ATOM 1921 C CA . ILE A 1 251 ? 13.433 1.519 -33.048 1.00 98.44 251 ILE A CA 1
ATOM 1922 C C . ILE A 1 251 ? 14.211 2.824 -33.230 1.00 98.44 251 ILE A C 1
ATOM 1924 O O . ILE A 1 251 ? 14.549 3.156 -34.363 1.00 98.44 251 ILE A O 1
ATOM 1928 N N . ASP A 1 252 ? 14.596 3.490 -32.141 1.00 98.31 252 ASP A N 1
ATOM 1929 C CA . ASP A 1 252 ? 15.363 4.740 -32.179 1.00 98.31 252 ASP A CA 1
ATOM 1930 C C . ASP A 1 252 ? 16.706 4.567 -32.891 1.00 98.31 252 ASP A C 1
ATOM 1932 O O . ASP A 1 252 ? 17.084 5.375 -33.735 1.00 98.31 252 ASP A O 1
ATOM 1936 N N . SER A 1 253 ? 17.429 3.477 -32.601 1.00 98.00 253 SER A N 1
ATOM 1937 C CA . SER A 1 253 ? 18.683 3.169 -33.299 1.00 98.00 253 SER A CA 1
ATOM 1938 C C . SER A 1 253 ? 18.479 2.922 -34.790 1.00 98.00 253 SER A C 1
ATOM 1940 O O . SER A 1 253 ? 19.329 3.317 -35.585 1.00 98.00 253 SER A O 1
ATOM 1942 N N . LYS A 1 254 ? 17.377 2.266 -35.175 1.00 98.12 254 LYS A N 1
ATOM 1943 C CA . LYS A 1 254 ? 17.041 2.057 -36.585 1.00 98.12 254 LYS A CA 1
ATOM 1944 C C . LYS A 1 254 ? 16.748 3.394 -37.262 1.00 98.12 254 LYS A C 1
ATOM 1946 O O . LYS A 1 254 ? 17.362 3.692 -38.278 1.00 98.12 254 LYS A O 1
ATOM 1951 N N . MET A 1 255 ? 15.870 4.204 -36.669 1.00 98.31 255 MET A N 1
ATOM 1952 C CA . MET A 1 255 ? 15.511 5.525 -37.190 1.00 98.31 255 MET A CA 1
ATOM 1953 C C . MET A 1 255 ? 16.731 6.434 -37.323 1.00 98.31 255 MET A C 1
ATOM 1955 O O . MET A 1 255 ? 16.865 7.113 -38.330 1.00 98.31 255 MET A O 1
ATOM 1959 N N . LEU A 1 256 ? 17.652 6.410 -36.356 1.00 98.00 256 LEU A N 1
ATOM 1960 C CA . LEU A 1 256 ? 18.893 7.174 -36.439 1.00 98.00 256 LEU A CA 1
ATOM 1961 C C . LEU A 1 256 ? 19.790 6.692 -37.586 1.00 98.00 256 LEU A C 1
ATOM 1963 O O . LEU A 1 256 ? 20.336 7.520 -38.309 1.00 98.00 256 LEU A O 1
ATOM 1967 N N . SER A 1 257 ? 19.942 5.374 -37.775 1.00 97.19 257 SER A N 1
ATOM 1968 C CA . SER A 1 257 ? 20.738 4.853 -38.893 1.00 97.19 257 SER A CA 1
ATOM 1969 C C . SER A 1 257 ? 20.122 5.190 -40.248 1.00 97.19 257 SER A C 1
ATOM 1971 O O . SER A 1 257 ? 20.851 5.581 -41.154 1.00 97.19 257 SER A O 1
ATOM 1973 N N . ASP A 1 258 ? 18.796 5.093 -40.352 1.00 97.56 258 ASP A N 1
ATOM 1974 C CA . ASP A 1 258 ? 18.060 5.408 -41.575 1.00 97.56 258 ASP A CA 1
ATOM 1975 C C . ASP A 1 258 ? 18.122 6.926 -41.848 1.00 97.56 258 ASP A C 1
ATOM 1977 O O . ASP A 1 258 ? 18.352 7.343 -42.971 1.00 97.56 258 ASP A O 1
ATOM 1981 N N . PHE A 1 259 ? 18.060 7.771 -40.813 1.00 98.00 259 PHE A N 1
ATOM 1982 C CA . PHE A 1 259 ? 18.241 9.220 -40.948 1.00 98.00 259 PHE A CA 1
ATOM 1983 C C . PHE A 1 259 ? 19.646 9.607 -41.437 1.00 98.00 259 PHE A C 1
ATOM 1985 O O . PHE A 1 259 ? 19.788 10.524 -42.242 1.00 98.00 259 PHE A O 1
ATOM 1992 N N . ILE A 1 260 ? 20.696 8.932 -40.954 1.00 96.94 260 ILE A N 1
ATOM 1993 C CA . ILE A 1 260 ? 22.072 9.162 -41.428 1.00 96.94 260 ILE A CA 1
ATOM 1994 C C . ILE A 1 260 ? 22.191 8.784 -42.912 1.00 96.94 260 ILE A C 1
ATOM 1996 O O . ILE A 1 260 ? 22.837 9.502 -43.673 1.00 96.94 260 ILE A O 1
ATOM 2000 N N . GLU A 1 261 ? 21.554 7.685 -43.316 1.00 96.62 261 GLU A N 1
ATOM 2001 C CA . GLU A 1 261 ? 21.467 7.235 -44.709 1.00 96.62 261 GLU A CA 1
ATOM 2002 C C . GLU A 1 261 ? 20.716 8.250 -45.581 1.00 96.62 261 GLU A C 1
ATOM 2004 O O . GLU A 1 261 ? 21.273 8.744 -46.561 1.00 96.62 261 GLU A O 1
ATOM 2009 N N . ASP A 1 262 ? 19.521 8.665 -45.164 1.00 96.56 262 ASP A N 1
ATOM 2010 C CA . ASP A 1 262 ? 18.706 9.659 -45.866 1.00 96.56 262 ASP A CA 1
ATOM 2011 C C . ASP A 1 262 ? 19.423 11.010 -45.981 1.00 96.56 262 ASP A C 1
ATOM 2013 O O . ASP A 1 262 ? 19.393 11.651 -47.034 1.00 96.56 262 ASP A O 1
ATOM 2017 N N . SER A 1 263 ? 20.109 11.451 -44.920 1.00 95.00 263 SER A N 1
ATOM 2018 C CA . SER A 1 263 ? 20.886 12.695 -44.920 1.00 95.00 263 SER A CA 1
ATOM 2019 C C . SER A 1 263 ? 22.062 12.642 -45.895 1.00 95.00 263 SER A C 1
ATOM 2021 O O . SER A 1 263 ? 22.435 13.676 -46.456 1.00 95.00 263 SER A O 1
ATOM 2023 N N . PHE A 1 264 ? 22.668 11.470 -46.080 1.00 94.62 264 PHE A N 1
ATOM 2024 C CA . PHE A 1 264 ? 23.744 11.280 -47.044 1.00 94.62 264 PHE A CA 1
ATOM 2025 C C . PHE A 1 264 ? 23.202 11.275 -48.477 1.00 94.62 264 PHE A C 1
ATOM 2027 O O . PHE A 1 264 ? 23.718 12.004 -49.319 1.00 94.62 264 PHE A O 1
ATOM 2034 N N . LEU A 1 265 ? 22.111 10.543 -48.732 1.00 93.19 265 LEU A N 1
ATOM 2035 C CA . LEU A 1 265 ? 21.461 10.466 -50.047 1.00 93.19 265 LEU A CA 1
ATOM 2036 C C . LEU A 1 265 ? 20.834 11.794 -50.495 1.00 93.19 265 LEU A C 1
ATOM 2038 O O . LEU A 1 265 ? 20.764 12.075 -51.686 1.00 93.19 265 LEU A O 1
ATOM 2042 N N . SER A 1 266 ? 20.394 12.625 -49.549 1.00 92.44 266 SER A N 1
ATOM 2043 C CA . SER A 1 266 ? 19.808 13.942 -49.835 1.00 92.44 266 SER A CA 1
ATOM 2044 C C . SER A 1 266 ? 20.850 15.020 -50.160 1.00 92.44 266 SER A C 1
ATOM 2046 O O . SER A 1 266 ? 20.481 16.151 -50.483 1.00 92.44 266 SER A O 1
ATOM 2048 N N . SER A 1 267 ? 22.145 14.717 -50.035 1.00 89.00 267 SER A N 1
ATOM 2049 C CA . SER A 1 267 ? 23.209 15.660 -50.379 1.00 89.00 267 SER A CA 1
ATOM 2050 C C . SER A 1 267 ? 23.342 15.773 -51.907 1.00 89.00 267 SER A C 1
ATOM 2052 O O . SER A 1 267 ? 23.296 14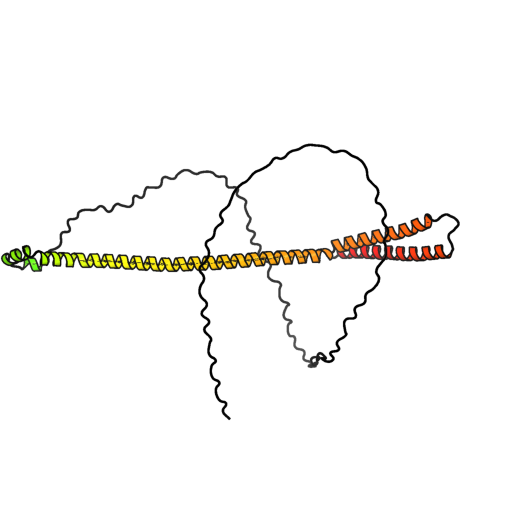.754 -52.592 1.00 89.00 267 SER A O 1
ATOM 2054 N N . PRO A 1 268 ? 23.490 16.988 -52.471 1.00 85.12 268 PRO A N 1
ATOM 2055 C CA . PRO A 1 268 ? 23.487 17.191 -53.918 1.00 85.12 268 PRO A CA 1
ATOM 2056 C C . PRO A 1 268 ? 24.625 16.420 -54.602 1.00 85.12 268 PRO A C 1
ATOM 2058 O O . PRO A 1 268 ? 25.787 16.507 -54.192 1.00 85.12 268 PRO A O 1
ATOM 2061 N N . GLU A 1 269 ? 24.280 15.679 -55.658 1.00 74.31 269 GLU A N 1
ATOM 2062 C CA . GLU A 1 269 ? 25.224 14.890 -56.451 1.00 74.31 269 GLU A CA 1
ATOM 2063 C C . GLU A 1 269 ? 26.331 15.798 -57.021 1.00 74.31 269 GLU A C 1
ATOM 2065 O O . GLU A 1 269 ? 26.065 16.699 -57.816 1.00 74.31 269 GLU A O 1
ATOM 2070 N N . GLY A 1 270 ? 27.583 15.585 -56.591 1.00 67.00 270 GLY A N 1
ATOM 2071 C CA . GLY A 1 270 ? 28.767 16.249 -57.157 1.00 67.00 270 GLY A CA 1
ATOM 2072 C C . GLY A 1 270 ? 29.617 17.112 -56.213 1.00 67.00 270 GLY A C 1
ATOM 2073 O O . GLY A 1 270 ? 30.610 17.670 -56.673 1.00 67.00 270 GLY A O 1
ATOM 2074 N N . GLN A 1 271 ? 29.285 17.225 -54.918 1.00 74.25 271 GLN A N 1
ATOM 2075 C CA . GLN A 1 271 ? 30.068 18.024 -53.947 1.00 74.25 271 GLN A CA 1
ATOM 2076 C C . GLN A 1 271 ? 30.475 17.297 -52.653 1.00 74.25 271 GLN A C 1
ATOM 2078 O O . GLN A 1 271 ? 30.953 17.947 -51.721 1.00 74.25 271 GLN A O 1
ATOM 2083 N N . LEU A 1 272 ? 30.323 15.972 -52.565 1.00 82.31 272 LEU A N 1
ATOM 2084 C CA . LEU A 1 272 ? 30.818 15.252 -51.391 1.00 82.31 272 LEU A CA 1
ATOM 2085 C C . LEU A 1 272 ? 32.335 15.076 -51.460 1.00 82.31 272 LEU A C 1
ATOM 2087 O O . LEU A 1 272 ? 32.855 14.379 -52.326 1.00 82.31 272 LEU A O 1
ATOM 2091 N N . ASP A 1 273 ? 33.020 15.704 -50.511 1.00 92.19 273 ASP A N 1
ATOM 2092 C CA . ASP A 1 273 ? 34.447 15.512 -50.265 1.00 92.19 273 ASP A CA 1
ATOM 2093 C C . ASP A 1 273 ? 34.705 14.088 -49.737 1.00 92.19 273 ASP A C 1
ATOM 2095 O O . ASP A 1 273 ? 33.908 13.555 -48.955 1.00 92.19 273 ASP A O 1
ATOM 2099 N N . ASP A 1 274 ? 35.839 13.478 -50.090 1.00 92.00 274 ASP A N 1
ATOM 2100 C CA . ASP A 1 274 ? 36.206 12.117 -49.656 1.00 92.00 274 ASP A CA 1
ATOM 2101 C C . ASP A 1 274 ? 36.179 11.988 -48.126 1.00 92.00 274 ASP A C 1
ATOM 2103 O O . ASP A 1 274 ? 35.786 10.965 -47.552 1.00 92.00 274 ASP A O 1
ATOM 2107 N N . ARG A 1 275 ? 36.523 13.078 -47.433 1.00 94.06 275 ARG A N 1
ATOM 2108 C CA . ARG A 1 275 ? 36.451 13.172 -45.975 1.00 94.06 275 ARG A CA 1
ATOM 2109 C C . ARG A 1 275 ? 35.020 13.041 -45.441 1.00 94.06 275 ARG A C 1
ATOM 2111 O O . ARG A 1 275 ? 34.823 12.444 -44.381 1.00 94.06 275 ARG A O 1
ATOM 2118 N N . GLN A 1 276 ? 34.029 13.598 -46.137 1.00 92.31 276 GLN A N 1
ATOM 2119 C CA . GLN A 1 276 ? 32.616 13.510 -45.751 1.00 92.31 276 GLN A CA 1
ATOM 2120 C C . GLN A 1 276 ? 32.082 12.094 -45.958 1.00 92.31 276 GLN A C 1
ATOM 2122 O O . GLN A 1 276 ? 31.386 11.574 -45.086 1.00 92.31 276 GLN A O 1
ATOM 2127 N N . ILE A 1 277 ? 32.482 11.442 -47.053 1.00 94.38 277 ILE A N 1
ATOM 2128 C CA . ILE A 1 277 ? 32.151 10.039 -47.324 1.00 94.38 277 ILE A CA 1
ATOM 2129 C C . ILE A 1 277 ? 32.717 9.148 -46.214 1.00 94.38 277 ILE A C 1
ATOM 2131 O O . ILE A 1 277 ? 31.994 8.345 -45.626 1.00 94.38 277 ILE A O 1
ATOM 2135 N N . GLN A 1 278 ? 33.988 9.330 -45.849 1.00 96.50 278 GLN A N 1
ATOM 2136 C CA . GLN A 1 278 ? 34.605 8.547 -44.779 1.00 96.50 278 GLN A CA 1
ATOM 2137 C C . GLN A 1 278 ? 33.939 8.797 -43.413 1.00 96.50 278 GLN A C 1
ATOM 2139 O O . GLN A 1 278 ? 33.731 7.859 -42.639 1.00 96.50 278 GLN A O 1
ATOM 2144 N N . ALA A 1 279 ? 33.569 10.045 -43.110 1.00 95.75 279 ALA A N 1
ATOM 2145 C CA . ALA A 1 279 ? 32.846 10.388 -41.887 1.00 95.75 279 ALA A CA 1
ATOM 2146 C C . ALA A 1 279 ? 31.456 9.730 -41.835 1.00 95.75 279 ALA A C 1
ATOM 2148 O O . ALA A 1 279 ? 31.086 9.174 -40.796 1.00 95.75 279 ALA A O 1
ATOM 2149 N N . PHE A 1 280 ? 30.726 9.731 -42.955 1.00 96.56 280 PHE A N 1
ATOM 2150 C CA . PHE A 1 280 ? 29.453 9.029 -43.099 1.00 96.56 280 PHE A CA 1
ATOM 2151 C C . PHE A 1 280 ? 29.617 7.527 -42.866 1.00 96.56 280 PHE A C 1
ATOM 2153 O O . PHE A 1 280 ? 28.955 6.984 -41.985 1.00 96.56 280 PHE A O 1
ATOM 2160 N N . VAL A 1 281 ? 30.540 6.865 -43.574 1.00 97.62 281 VAL A N 1
ATOM 2161 C CA . VAL A 1 281 ? 30.761 5.413 -43.449 1.00 97.62 281 VAL A CA 1
ATOM 2162 C C . VAL A 1 281 ? 31.069 5.033 -42.002 1.00 97.62 281 VAL A C 1
ATOM 2164 O O . VAL A 1 281 ? 30.489 4.082 -41.471 1.00 97.62 281 VAL A O 1
ATOM 2167 N N . ASN A 1 282 ? 31.928 5.802 -41.330 1.00 98.00 282 ASN A N 1
ATOM 2168 C CA . ASN A 1 282 ? 32.271 5.567 -39.930 1.00 98.00 282 ASN A CA 1
ATOM 2169 C C . ASN A 1 282 ? 31.063 5.754 -38.998 1.00 98.00 282 ASN A C 1
ATOM 2171 O O . ASN A 1 282 ? 30.832 4.926 -38.113 1.00 98.00 282 ASN A O 1
ATOM 2175 N N . SER A 1 283 ? 30.282 6.821 -39.191 1.00 97.62 283 SER A N 1
ATOM 2176 C CA . SER A 1 283 ? 29.099 7.111 -38.376 1.00 97.62 283 SER A CA 1
ATOM 2177 C C . SER A 1 283 ? 27.989 6.080 -38.597 1.00 97.62 283 SER A C 1
ATOM 2179 O O . SER A 1 283 ? 27.496 5.504 -37.627 1.00 97.62 283 SER A O 1
ATOM 2181 N N . TYR A 1 284 ? 27.667 5.767 -39.852 1.00 98.19 284 TYR A N 1
ATOM 2182 C CA . TYR A 1 284 ? 26.663 4.776 -40.223 1.00 98.19 284 TYR A CA 1
ATOM 2183 C C . TYR A 1 284 ? 27.032 3.382 -39.711 1.00 98.19 284 TYR A C 1
ATOM 2185 O O . TYR A 1 284 ? 26.228 2.736 -39.042 1.00 98.19 284 TYR A O 1
ATOM 2193 N N . THR A 1 285 ? 28.272 2.931 -39.933 1.00 98.25 285 THR A N 1
ATOM 2194 C CA . THR A 1 285 ? 28.732 1.609 -39.469 1.00 98.25 285 THR A CA 1
ATOM 2195 C C . THR A 1 285 ? 28.646 1.495 -37.949 1.00 98.25 285 THR A C 1
ATOM 2197 O O . THR A 1 285 ? 28.206 0.467 -37.421 1.00 98.25 285 THR A O 1
ATOM 2200 N N . LYS A 1 286 ? 29.021 2.556 -37.226 1.00 98.06 286 LYS A N 1
ATOM 2201 C CA . LYS A 1 286 ? 28.918 2.613 -35.765 1.00 98.06 286 LYS A CA 1
ATOM 2202 C C . LYS A 1 286 ? 27.465 2.487 -35.304 1.00 98.06 286 LYS A C 1
ATOM 2204 O O . LYS A 1 286 ? 27.171 1.606 -34.492 1.00 98.06 286 LYS A O 1
ATOM 2209 N N . GLU A 1 287 ? 26.559 3.309 -35.829 1.00 97.75 287 GLU A N 1
ATOM 2210 C CA . GLU A 1 287 ? 25.147 3.294 -35.422 1.00 97.75 287 GLU A CA 1
ATOM 2211 C C . GLU A 1 287 ? 24.439 1.998 -35.833 1.00 97.75 287 GLU A C 1
ATOM 2213 O O . GLU A 1 287 ? 23.716 1.396 -35.033 1.00 97.75 287 GLU A O 1
ATOM 2218 N N . ARG A 1 288 ? 24.734 1.465 -37.024 1.00 98.00 288 ARG A N 1
ATOM 2219 C CA . ARG A 1 288 ? 24.187 0.182 -37.481 1.00 98.00 288 ARG A CA 1
ATOM 2220 C C . ARG A 1 288 ? 24.685 -0.993 -36.637 1.00 98.00 288 ARG A C 1
ATOM 2222 O O . ARG A 1 288 ? 23.919 -1.907 -36.329 1.00 98.00 288 ARG A O 1
ATOM 2229 N N . THR A 1 289 ? 25.937 -0.947 -36.179 1.00 98.19 289 THR A N 1
ATOM 2230 C CA . THR A 1 289 ? 26.471 -1.922 -35.214 1.00 98.19 289 THR A CA 1
ATOM 2231 C C . THR A 1 289 ? 25.727 -1.847 -33.878 1.00 98.19 289 THR A C 1
ATOM 2233 O O . THR A 1 289 ? 25.395 -2.884 -33.297 1.00 98.19 289 THR A O 1
ATOM 2236 N N . PHE A 1 290 ? 25.431 -0.641 -33.376 1.00 97.31 290 PHE A N 1
ATOM 2237 C CA . PHE A 1 290 ? 24.627 -0.470 -32.160 1.00 97.31 290 PHE A CA 1
ATOM 2238 C C . PHE A 1 290 ? 23.206 -1.009 -32.323 1.00 97.31 290 PHE A C 1
ATOM 2240 O O . PHE A 1 290 ? 22.739 -1.726 -31.433 1.00 97.31 290 PHE A O 1
ATOM 2247 N N . TYR A 1 291 ? 22.555 -0.738 -33.457 1.00 98.38 291 TYR A N 1
ATOM 2248 C CA . TYR A 1 291 ? 21.244 -1.292 -33.795 1.00 98.38 291 TYR A CA 1
ATOM 2249 C C . TYR A 1 291 ? 21.235 -2.825 -33.695 1.00 98.38 291 TYR A C 1
ATOM 2251 O O . TYR A 1 291 ? 20.437 -3.387 -32.939 1.00 98.38 291 TYR A O 1
ATOM 2259 N N . TYR A 1 292 ? 22.161 -3.514 -34.373 1.00 98.38 292 TYR A N 1
ATOM 2260 C CA . TYR A 1 292 ? 22.208 -4.979 -34.342 1.00 98.38 292 TYR A CA 1
ATOM 2261 C C . TYR A 1 292 ? 22.500 -5.532 -32.943 1.00 98.38 292 TYR A C 1
ATOM 2263 O O . TYR A 1 292 ? 21.842 -6.484 -32.523 1.00 98.38 292 TYR A O 1
ATOM 2271 N N . LYS A 1 293 ? 23.398 -4.896 -32.176 1.00 98.12 293 LYS A N 1
ATOM 2272 C CA . LYS A 1 293 ? 23.661 -5.272 -30.775 1.00 98.12 293 LYS A CA 1
ATOM 2273 C C . LYS A 1 293 ? 22.415 -5.139 -29.895 1.00 98.12 293 LYS A C 1
ATOM 2275 O O . LYS A 1 293 ? 22.171 -5.998 -29.049 1.00 98.12 293 LYS A O 1
ATOM 2280 N N . ARG A 1 294 ? 21.624 -4.071 -30.052 1.00 98.00 294 ARG A N 1
ATOM 2281 C CA . ARG A 1 294 ? 20.369 -3.885 -29.299 1.00 98.00 294 ARG A CA 1
ATOM 2282 C C . ARG A 1 294 ? 19.315 -4.910 -29.719 1.00 98.00 294 ARG A C 1
ATOM 2284 O O . ARG A 1 294 ? 18.683 -5.506 -28.850 1.00 98.00 294 ARG A O 1
ATOM 2291 N N . ARG A 1 295 ? 19.188 -5.174 -31.023 1.00 98.06 295 ARG A N 1
ATOM 2292 C CA . ARG A 1 295 ? 18.270 -6.183 -31.574 1.00 98.06 295 ARG A CA 1
ATOM 2293 C C . ARG A 1 295 ? 18.577 -7.584 -31.044 1.00 98.06 295 ARG A C 1
ATOM 2295 O O . ARG A 1 295 ? 17.668 -8.290 -30.623 1.00 98.06 295 ARG A O 1
ATOM 2302 N N . GLU A 1 296 ? 19.849 -7.969 -31.017 1.00 97.50 296 GLU A N 1
ATOM 2303 C CA . GLU A 1 296 ? 20.282 -9.257 -30.468 1.00 97.50 296 GLU A CA 1
ATOM 2304 C C . GLU A 1 296 ? 20.009 -9.355 -28.961 1.00 97.50 296 GLU A C 1
ATOM 2306 O O . GLU A 1 296 ? 19.483 -10.361 -28.489 1.00 97.50 296 GLU A O 1
ATOM 2311 N N . LYS A 1 297 ? 20.305 -8.297 -28.191 1.00 96.56 297 LYS A N 1
ATOM 2312 C CA . LYS A 1 297 ? 19.977 -8.255 -26.757 1.00 96.56 297 LYS A CA 1
ATOM 2313 C C . LYS A 1 2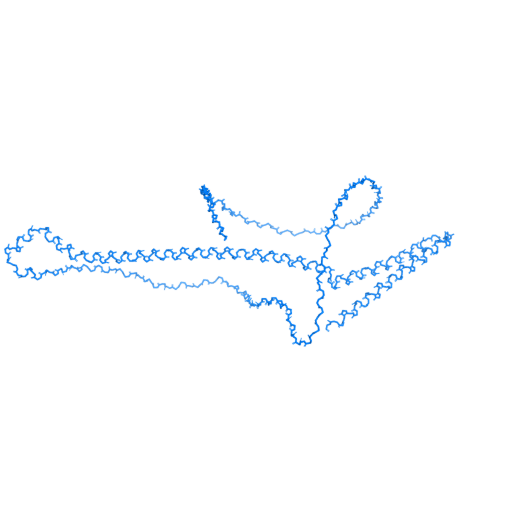97 ? 18.478 -8.422 -26.508 1.00 96.56 297 LYS A C 1
ATOM 2315 O O . LYS A 1 297 ? 18.113 -9.138 -25.582 1.00 96.56 297 LYS A O 1
ATOM 2320 N N . LEU A 1 298 ? 17.629 -7.794 -27.323 1.00 96.56 298 LEU A N 1
ATOM 2321 C CA . LEU A 1 298 ? 16.176 -7.951 -27.251 1.00 96.56 298 LEU A CA 1
ATOM 2322 C C . LEU A 1 298 ? 15.740 -9.389 -27.571 1.00 96.56 298 LEU A C 1
ATOM 2324 O O . LEU A 1 298 ? 14.913 -9.940 -26.849 1.00 96.56 298 LEU A O 1
ATOM 2328 N N . ALA A 1 299 ? 16.321 -10.019 -28.597 1.00 95.69 299 ALA A N 1
ATOM 2329 C CA . ALA A 1 299 ? 16.046 -11.420 -28.924 1.00 95.69 299 ALA A CA 1
ATOM 2330 C C . ALA A 1 299 ? 16.397 -12.353 -27.750 1.00 95.69 299 ALA A C 1
ATOM 2332 O O . ALA A 1 299 ? 15.534 -13.083 -27.266 1.00 95.69 299 ALA A O 1
ATOM 2333 N N . ARG A 1 300 ? 17.607 -12.221 -27.190 1.00 94.56 300 ARG A N 1
ATOM 2334 C CA . ARG A 1 300 ? 18.050 -12.999 -26.018 1.00 94.56 300 ARG A CA 1
ATOM 2335 C C . ARG A 1 300 ? 17.209 -12.731 -24.766 1.00 94.56 300 ARG A C 1
ATOM 2337 O O . ARG A 1 300 ? 17.017 -13.621 -23.942 1.00 94.56 300 ARG A O 1
ATOM 2344 N N . PHE A 1 301 ? 16.735 -11.497 -24.588 1.00 93.25 301 PHE A N 1
ATOM 2345 C CA . PHE A 1 301 ? 15.837 -11.147 -23.487 1.00 93.25 301 PHE A CA 1
ATOM 2346 C C . PHE A 1 301 ? 14.495 -11.879 -23.615 1.00 93.25 301 PHE A C 1
ATOM 2348 O O . PHE A 1 301 ? 14.015 -12.450 -22.637 1.00 93.25 301 PHE A O 1
ATOM 2355 N N . ASN A 1 302 ? 13.929 -11.929 -24.825 1.00 92.56 302 ASN A N 1
ATOM 2356 C CA . ASN A 1 302 ? 12.697 -12.671 -25.092 1.00 92.56 302 ASN A CA 1
ATOM 2357 C C . ASN A 1 302 ? 12.884 -14.181 -24.882 1.00 92.56 302 ASN A C 1
ATOM 2359 O O . ASN A 1 302 ? 12.033 -14.806 -24.262 1.00 92.56 302 ASN A O 1
ATOM 2363 N N . GLU A 1 303 ? 14.007 -14.754 -25.321 1.00 91.44 303 GLU A N 1
ATOM 2364 C CA . GLU A 1 303 ? 14.320 -16.178 -25.123 1.00 91.44 303 GLU A CA 1
ATOM 2365 C C . GLU A 1 303 ? 14.350 -16.567 -23.638 1.00 91.44 303 GLU A C 1
ATOM 2367 O O . GLU A 1 303 ? 13.720 -17.548 -23.242 1.00 91.44 303 GLU A O 1
ATOM 2372 N N . ARG A 1 304 ? 15.018 -15.775 -22.786 1.00 79.00 304 ARG A N 1
ATOM 2373 C CA . ARG A 1 304 ? 15.112 -16.061 -21.342 1.00 79.00 304 ARG A CA 1
ATOM 2374 C C . ARG A 1 304 ? 13.766 -16.015 -20.626 1.00 79.00 304 ARG A C 1
ATOM 2376 O O . ARG A 1 304 ? 13.551 -16.810 -19.718 1.00 79.00 304 ARG A O 1
ATOM 2383 N N . ASN A 1 305 ? 12.864 -15.130 -21.043 1.00 68.81 305 ASN A N 1
ATOM 2384 C CA . ASN A 1 305 ? 11.529 -15.047 -20.447 1.00 68.81 305 ASN A CA 1
ATOM 2385 C C . ASN A 1 305 ? 10.619 -16.215 -20.859 1.00 68.81 305 ASN A C 1
ATOM 2387 O O . ASN A 1 305 ? 9.660 -16.503 -20.153 1.00 68.81 305 ASN A O 1
ATOM 2391 N N . ILE A 1 306 ? 10.921 -16.908 -21.962 1.00 63.06 306 ILE A N 1
ATOM 2392 C CA . ILE A 1 306 ? 10.140 -18.066 -22.429 1.00 63.06 306 ILE A CA 1
ATOM 2393 C C . ILE A 1 306 ? 10.488 -19.345 -21.640 1.00 63.06 306 ILE A C 1
ATOM 2395 O O . ILE A 1 306 ? 9.666 -20.248 -21.559 1.00 63.06 306 ILE A O 1
ATOM 2399 N N . HIS A 1 307 ? 11.671 -19.422 -21.017 1.00 57.94 307 HIS A N 1
ATOM 2400 C CA . HIS A 1 307 ? 12.179 -20.646 -20.370 1.00 57.94 307 HIS A CA 1
ATOM 2401 C C . HIS A 1 307 ? 12.064 -20.635 -18.831 1.00 57.94 307 HIS A C 1
ATOM 2403 O O . HIS A 1 307 ? 12.632 -21.498 -18.169 1.00 57.94 307 HIS A O 1
ATOM 2409 N N . GLY A 1 308 ? 11.388 -19.635 -18.255 1.00 56.53 308 GLY A N 1
ATOM 2410 C CA . GLY A 1 308 ? 11.291 -19.420 -16.803 1.00 56.53 308 GLY A CA 1
ATOM 2411 C C . GLY A 1 308 ? 9.917 -19.699 -16.182 1.00 56.53 308 GLY A C 1
ATOM 2412 O O . GLY A 1 308 ? 9.683 -19.242 -15.063 1.00 56.53 308 GLY A O 1
ATOM 2413 N N . LEU A 1 309 ? 9.023 -20.381 -16.904 1.00 43.50 309 LEU A N 1
ATOM 2414 C CA . LEU A 1 309 ? 7.727 -20.873 -16.416 1.00 43.50 309 LEU A CA 1
ATOM 2415 C C . LEU A 1 309 ? 7.800 -22.372 -16.125 1.00 43.50 309 LEU A C 1
ATOM 2417 O O . LEU A 1 309 ? 8.334 -23.100 -16.991 1.00 43.50 309 LEU A O 1
#

Radius of gyration: 50.13 Å; Cα contacts (8 Å, |Δi|>4): 35; chains: 1; bounding box: 102×63×143 Å

Sequence (309 aa):
MSAPPSLPSKQSNSNAPHLPPKPNQNILSPTHTPASISLAGTPPSASPALPKKQTPSSTGNSSSSYNHISNSSSLTPSLPPKRYTNSTTVQSTPSPPQPPAKPIKLSYSASNQNITSSVPHQVPQPSVNPPQPVIQDVVPVFPLPEAFTLLPETEMLKLSKSLEILKGFLITQVQPEKQAMIKDLDSKIAQIQSFKVELEEILRRKQETNQSLRELQEKVQRWEIVQATMFSALEKFSPENVKKLMVEAVIDSKMLSDFIEDSFLSSPEGQLDDRQIQAFVNSYTKERTFYYKRREKLARFNERNIHGL

Mean predicted aligned error: 21.44 Å

Secondary structure (DSSP, 8-state):
-PPPPPPPPPPP---PPPPPPPPP-----------------------PPPPP-------------------------PPPP-----------PPPPPPPPPPP--------------------------------------PPPPGGGTTS-HHHHHHHHH-HHHHHHHHHHHHHHHHHHHHHHHHHHHHHHHHHHHHHHHHHHHHHHHHHHHHHHHHHHHHHHHHHHHHHHHHHTTSHHHHHHHHHHHHHHHHHHHHHHHHHHHTS-TT---HHHHHHHHHHHHHHHHHHHHHHHHHHHHHHHHHS--

Organism: Wickerhamomyces pijperi (NCBI:txid599730)

pLDDT: mean 71.63, std 22.78, range [35.53, 98.69]

Solvent-accessible surface area (backbone atoms only — not comparable to full-atom values): 20842 Å² total; per-residue (Å²): 141,84,83,83,87,83,82,86,82,84,82,84,83,85,86,76,85,85,80,83,85,81,83,92,84,84,91,80,82,87,85,92,80,90,82,78,91,84,89,85,79,89,86,82,90,80,86,87,82,81,86,80,89,78,80,89,83,88,84,88,79,88,84,88,76,90,77,82,86,77,88,80,83,88,81,82,83,81,78,79,82,86,79,86,75,93,73,97,66,97,71,83,80,82,76,77,84,75,75,79,77,75,77,80,79,76,78,73,78,80,74,85,74,85,76,75,94,71,89,73,79,84,72,83,73,79,79,76,67,75,79,71,79,78,78,70,85,66,75,79,81,72,81,75,60,72,71,66,78,77,52,57,70,74,54,53,57,52,50,71,69,38,58,66,60,56,50,50,51,53,46,64,66,50,46,60,58,52,49,51,53,50,52,51,50,51,51,51,52,53,52,53,52,52,51,50,53,52,50,52,50,52,52,49,54,51,50,54,50,54,50,53,51,51,57,48,51,53,51,50,56,52,46,52,53,53,50,51,53,49,49,61,59,48,47,68,71,29,71,66,47,46,49,51,53,48,51,50,56,29,51,53,32,45,53,51,34,49,49,54,49,51,58,58,70,70,48,70,93,89,72,80,48,73,68,54,53,52,51,47,54,55,51,44,53,52,38,48,50,49,24,53,54,43,48,50,52,48,52,55,53,54,56,56,66,69,70,73,120

InterPro domains:
  IPR009851 Modifier of rudimentary, Modr [PF07200] (151-298)
  IPR009851 Modifier of rudimentary, Modr [PS51314] (220-309)
  IPR029012 Helix hairpin bin domain superfamily [G3DSA:1.10.287.660] (221-307)
  IPR037202 ESCRT assembly domain [SSF140111] (236-301)

Foldseek 3Di:
DDDDDDDDDDDDDDDDDDDDDDDDDDDDDDDDDDDDDDDDDDDDDDDDDDDDDDDDDDDDDDDDDDDDDDDDDDDDDDDDDDDDDDDDDPDDDDDDDDDPPDPPPPPPPPPPDPDDDDDDDDDPDPPPPPPDPPPPPPVPPPDDPCVVVPDDPVVVVVVVVVPVVVVVVVCVVVVVVVVVVVVVVVVVVVVVVVVVVVVVVVVVVVVVVVVVVVVVVVVVVVVVVVVVVVVVVCVCVPLVVVLVVLVVQLVVLVVVLVVLVVVVVPPDPPDDDPVNVVVSVVVNVVSVVVNVVSVVVSVVSVVVVVPPD